Protein AF-A0A930RG38-F1 (afdb_monomer_lite)

Sequence (345 aa):
MNADNFAFNDTGMYDVSGAGQITKRKLIADPSNYLTKEYDGTPDIIGKARNAQGTLITAGGDKLVKFHHYGGTPTHPDDGEDTVFYKDAAAGTVSNNTTADYVDKNVEWQGGVWNQGRGVVGDKNVKYTVDLTGTDAANYEIVHANGTAVTATNPYVGKGKITPKEIVLKADPQERWINEGLPTSYTGTPMGKNLSHNEVPEIVPSDTPLPGTIDYRSPNARLRVGYYAVNGTYKAQGGTDGDTVSRNYRFVEDPANDTALYIGPYIPDYEYYKAMTQVSKMTPDEYAYENASLDRTNQYSRKPTAQVDPVPPAINVVKDGVDIRQNDINVLDDTVYTIVDEVFG

Radius of gyration: 41.47 Å; chains: 1; bounding box: 102×67×147 Å

Structure (mmCIF, N/CA/C/O backbone):
data_AF-A0A930RG38-F1
#
_entry.id   AF-A0A930RG38-F1
#
loop_
_atom_site.group_PDB
_atom_site.id
_atom_site.type_symbol
_atom_site.label_atom_id
_atom_site.label_alt_id
_atom_site.label_comp_id
_atom_site.label_asym_id
_atom_site.label_entity_id
_atom_site.label_seq_id
_atom_site.pdbx_PDB_ins_code
_atom_site.Cartn_x
_atom_site.Cartn_y
_atom_site.Cartn_z
_atom_site.occupancy
_atom_site.B_iso_or_equiv
_atom_site.auth_seq_id
_atom_site.auth_comp_id
_atom_site.auth_asym_id
_atom_site.auth_atom_id
_atom_site.pdbx_PDB_model_num
ATOM 1 N N . MET A 1 1 ? 23.169 -16.946 -48.711 1.00 39.12 1 MET A N 1
ATOM 2 C CA . MET A 1 1 ? 24.083 -16.674 -49.842 1.00 39.12 1 MET A CA 1
ATOM 3 C C . MET A 1 1 ? 24.221 -17.957 -50.634 1.00 39.12 1 MET A C 1
ATOM 5 O O . MET A 1 1 ? 24.396 -18.996 -50.014 1.00 39.12 1 MET A O 1
ATOM 9 N N . ASN A 1 2 ? 24.047 -17.892 -51.954 1.00 35.75 2 ASN A N 1
ATOM 10 C CA . ASN A 1 2 ? 24.148 -19.044 -52.850 1.00 35.75 2 ASN A CA 1
ATOM 11 C C . ASN A 1 2 ? 25.633 -19.259 -53.188 1.00 35.75 2 ASN A C 1
ATOM 13 O O . ASN A 1 2 ? 26.297 -18.299 -53.577 1.00 35.75 2 ASN A O 1
ATOM 17 N N . ALA A 1 3 ? 26.161 -20.463 -52.972 1.00 46.03 3 ALA A N 1
ATOM 18 C CA . ALA A 1 3 ? 27.602 -20.739 -52.972 1.00 46.03 3 ALA A CA 1
ATOM 19 C C . ALA A 1 3 ? 28.223 -20.945 -54.371 1.00 46.03 3 ALA A C 1
ATOM 21 O O . ALA A 1 3 ? 29.419 -21.195 -54.466 1.00 46.03 3 ALA A O 1
ATOM 22 N N . ASP A 1 4 ? 27.453 -20.780 -55.451 1.00 50.31 4 ASP A N 1
ATOM 23 C CA . ASP A 1 4 ? 27.864 -21.216 -56.796 1.00 50.31 4 ASP A CA 1
ATOM 24 C C . ASP A 1 4 ? 28.341 -20.091 -57.741 1.00 50.31 4 ASP A C 1
ATOM 26 O O . ASP A 1 4 ? 28.521 -20.327 -58.933 1.00 50.31 4 ASP A O 1
ATOM 30 N N . ASN A 1 5 ? 28.564 -18.861 -57.260 1.00 51.38 5 ASN A N 1
ATOM 31 C CA . ASN A 1 5 ? 28.822 -17.710 -58.148 1.00 51.38 5 ASN A CA 1
ATOM 32 C C . ASN A 1 5 ? 30.296 -17.309 -58.352 1.00 51.38 5 ASN A C 1
ATOM 34 O O . ASN A 1 5 ? 30.546 -16.384 -59.125 1.00 51.38 5 ASN A O 1
ATOM 38 N N . PHE A 1 6 ? 31.276 -17.963 -57.719 1.00 57.91 6 PHE A N 1
ATOM 39 C CA . PHE A 1 6 ? 32.687 -17.577 -57.871 1.00 57.91 6 PHE A CA 1
ATOM 40 C C . PHE A 1 6 ? 33.599 -18.787 -58.101 1.00 57.91 6 PHE A C 1
ATOM 42 O O . PHE A 1 6 ? 33.771 -19.622 -57.217 1.00 57.91 6 PHE A O 1
ATOM 49 N N . ALA A 1 7 ? 34.213 -18.853 -59.286 1.00 59.31 7 ALA A N 1
ATOM 50 C CA . ALA A 1 7 ? 35.307 -19.766 -59.607 1.00 59.31 7 ALA A CA 1
ATOM 51 C C . ALA A 1 7 ? 36.579 -18.945 -59.856 1.00 59.31 7 ALA A C 1
ATOM 53 O O . ALA A 1 7 ? 36.610 -18.116 -60.765 1.00 59.31 7 ALA A O 1
ATOM 54 N N . PHE A 1 8 ? 37.617 -19.175 -59.051 1.00 64.81 8 PHE A N 1
ATOM 55 C CA . PHE A 1 8 ? 38.927 -18.535 -59.197 1.00 64.81 8 PHE A CA 1
ATOM 56 C C . PHE A 1 8 ? 39.885 -19.532 -59.860 1.00 64.81 8 PHE A C 1
ATOM 58 O O . PHE A 1 8 ? 40.045 -20.650 -59.374 1.00 64.81 8 PHE A O 1
ATOM 65 N N . ASN A 1 9 ? 40.472 -19.162 -60.999 1.00 67.12 9 ASN A N 1
ATOM 66 C CA . ASN A 1 9 ? 41.285 -20.042 -61.849 1.00 67.12 9 ASN A CA 1
ATOM 67 C C . ASN A 1 9 ? 42.776 -19.657 -61.892 1.00 67.12 9 ASN A C 1
ATOM 69 O O . ASN A 1 9 ? 43.498 -20.127 -62.772 1.00 67.12 9 ASN A O 1
ATOM 73 N N . ASP A 1 10 ? 43.247 -18.849 -60.941 1.00 72.88 10 ASP A N 1
ATOM 74 C CA . ASP A 1 10 ? 44.670 -18.561 -60.747 1.00 72.88 10 ASP A CA 1
ATOM 75 C C . ASP A 1 10 ? 45.054 -18.482 -59.251 1.00 72.88 10 ASP A C 1
ATOM 77 O O . ASP A 1 10 ? 44.209 -18.624 -58.366 1.00 72.88 10 ASP A O 1
ATOM 81 N N . THR A 1 11 ? 46.348 -18.288 -58.976 1.00 69.81 11 THR A N 1
ATOM 82 C CA . THR A 1 11 ? 46.937 -18.178 -57.626 1.00 69.81 11 THR A CA 1
ATOM 83 C C . THR A 1 11 ? 47.170 -16.729 -57.162 1.00 69.81 11 THR A C 1
ATOM 85 O O . THR A 1 11 ? 47.998 -16.492 -56.282 1.00 69.81 11 THR A O 1
ATOM 88 N N . GLY A 1 12 ? 46.512 -15.746 -57.778 1.00 70.50 12 GLY A N 1
ATOM 89 C CA . GLY A 1 12 ? 46.619 -14.327 -57.445 1.00 70.50 12 GLY A CA 1
ATOM 90 C C . GLY A 1 12 ? 45.881 -13.944 -56.157 1.00 70.50 12 GLY A C 1
ATOM 91 O O . GLY A 1 12 ? 45.018 -14.669 -55.662 1.00 70.50 12 GLY A O 1
ATOM 92 N N . MET A 1 13 ? 46.225 -12.782 -55.594 1.00 69.94 13 MET A N 1
ATOM 93 C CA . MET A 1 13 ? 45.494 -12.188 -54.470 1.00 69.94 13 MET A CA 1
ATOM 94 C C . MET A 1 13 ? 44.301 -11.389 -55.011 1.00 69.94 13 MET A C 1
ATOM 96 O O . MET A 1 13 ? 44.484 -10.485 -55.825 1.00 69.94 13 MET A O 1
ATOM 100 N N . TYR A 1 14 ? 43.092 -11.721 -54.555 1.00 67.12 14 TYR A N 1
ATOM 101 C CA . TYR A 1 14 ? 41.852 -11.059 -54.958 1.00 67.12 14 TYR A CA 1
ATOM 102 C C . TYR A 1 14 ? 41.319 -10.188 -53.815 1.00 67.12 14 TYR A C 1
ATOM 104 O O . TYR A 1 14 ? 40.924 -10.714 -52.774 1.00 67.12 14 TYR A O 1
ATOM 112 N N . ASP A 1 15 ? 41.242 -8.872 -54.028 1.00 66.75 15 ASP A N 1
ATOM 113 C CA . ASP A 1 15 ? 40.495 -7.967 -53.149 1.00 66.75 15 ASP A CA 1
ATOM 114 C C . ASP A 1 15 ? 39.009 -8.017 -53.519 1.00 66.75 15 ASP A C 1
ATOM 116 O O . ASP A 1 15 ? 38.520 -7.307 -54.402 1.00 66.75 15 ASP A O 1
ATOM 120 N N . VAL A 1 16 ? 38.271 -8.900 -52.849 1.00 64.25 16 VAL A N 1
ATOM 121 C CA . VAL A 1 16 ? 36.816 -8.984 -52.987 1.00 64.25 16 VAL A CA 1
ATOM 122 C C . VAL A 1 16 ? 36.187 -7.995 -52.011 1.00 64.25 16 VAL A C 1
ATOM 124 O O . VAL A 1 16 ? 36.180 -8.215 -50.802 1.00 64.25 16 VAL A O 1
ATOM 127 N N . SER A 1 17 ? 35.641 -6.898 -52.533 1.00 66.88 17 SER A N 1
ATOM 128 C CA . SER A 1 17 ? 34.814 -5.984 -51.741 1.00 66.88 17 SER A CA 1
ATOM 129 C C . SER A 1 17 ? 33.342 -6.384 -51.851 1.00 66.88 17 SER A C 1
ATOM 131 O O . SER A 1 17 ? 32.794 -6.542 -52.940 1.00 66.88 17 SER A O 1
ATOM 133 N N . GLY A 1 18 ? 32.697 -6.572 -50.703 1.00 70.69 18 GLY A N 1
ATOM 134 C CA . GLY A 1 18 ? 31.266 -6.832 -50.590 1.00 70.69 18 GLY A CA 1
ATOM 135 C C . GLY A 1 18 ? 30.679 -5.978 -49.474 1.00 70.69 18 GLY A C 1
ATOM 136 O O . GLY A 1 18 ? 31.317 -5.781 -48.440 1.00 70.69 18 GLY A O 1
ATOM 137 N N . ALA A 1 19 ? 29.473 -5.447 -49.676 1.00 75.56 19 ALA A N 1
ATOM 138 C CA . ALA A 1 19 ? 28.782 -4.702 -48.631 1.00 75.56 19 ALA A CA 1
ATOM 139 C C . ALA A 1 19 ? 28.379 -5.657 -47.491 1.00 75.56 19 ALA A C 1
ATOM 141 O O . ALA A 1 19 ? 27.592 -6.580 -47.699 1.00 75.56 19 ALA A O 1
ATOM 142 N N . GLY A 1 20 ? 28.920 -5.439 -46.292 1.00 72.88 20 GLY A N 1
ATOM 143 C CA . GLY A 1 20 ? 28.477 -6.104 -45.066 1.00 72.88 20 GLY A CA 1
ATOM 144 C C . GLY A 1 20 ? 27.317 -5.352 -44.408 1.00 72.88 20 GLY A C 1
ATOM 145 O O . GLY A 1 20 ? 27.194 -4.138 -44.555 1.00 72.88 20 GLY A O 1
ATOM 146 N N . GLN A 1 21 ? 26.474 -6.065 -43.661 1.00 77.81 21 GLN A N 1
ATOM 147 C CA . GLN A 1 21 ? 25.455 -5.467 -42.794 1.00 77.81 21 GLN A CA 1
ATOM 148 C C . GLN A 1 21 ? 25.829 -5.719 -41.333 1.00 77.81 21 GLN A C 1
ATOM 150 O O . GLN A 1 21 ? 26.042 -6.865 -40.942 1.00 77.81 21 GLN A O 1
ATOM 155 N N . ILE A 1 22 ? 25.891 -4.655 -40.531 1.00 76.62 22 ILE A N 1
ATOM 156 C CA . ILE A 1 22 ? 25.991 -4.744 -39.070 1.00 76.62 22 ILE A CA 1
ATOM 157 C C . ILE A 1 22 ? 24.593 -4.494 -38.517 1.00 76.62 22 ILE A C 1
ATOM 159 O O . ILE A 1 22 ? 24.025 -3.417 -38.701 1.00 76.62 22 ILE A O 1
ATOM 163 N N . THR A 1 23 ? 24.019 -5.506 -37.877 1.00 84.62 23 THR A N 1
ATOM 164 C CA . THR A 1 23 ? 22.720 -5.407 -37.208 1.00 84.62 23 THR A CA 1
ATOM 165 C C . THR A 1 23 ? 22.902 -5.073 -35.735 1.00 84.62 23 THR A C 1
ATOM 167 O O . THR A 1 23 ? 23.933 -5.397 -35.145 1.00 84.62 23 THR A O 1
ATOM 170 N N . LYS A 1 24 ? 21.876 -4.474 -35.123 1.00 89.12 24 LYS A N 1
ATOM 171 C CA . LYS A 1 24 ? 21.864 -4.229 -33.679 1.00 89.12 24 LYS A CA 1
ATOM 172 C C . LYS A 1 24 ? 22.013 -5.533 -32.897 1.00 89.12 24 LYS A C 1
ATOM 174 O O . LYS A 1 24 ? 21.471 -6.567 -33.298 1.00 89.12 24 LYS A O 1
ATOM 179 N N . ARG A 1 25 ? 22.713 -5.475 -31.765 1.00 87.62 25 ARG A N 1
ATOM 180 C CA . ARG A 1 25 ? 22.796 -6.588 -30.816 1.00 87.62 25 ARG A CA 1
ATOM 181 C C . ARG A 1 25 ? 21.525 -6.613 -29.972 1.00 87.62 25 ARG A C 1
ATOM 183 O O . ARG A 1 25 ? 21.155 -5.606 -29.375 1.00 87.62 25 ARG A O 1
ATOM 190 N N . LYS A 1 26 ? 20.844 -7.756 -29.949 1.00 89.94 26 LYS A N 1
ATOM 191 C CA . LYS A 1 26 ? 19.600 -7.929 -29.197 1.00 89.94 26 LYS A CA 1
ATOM 192 C C . LYS A 1 26 ? 19.883 -8.294 -27.748 1.00 89.94 26 LYS A C 1
ATOM 194 O O . LYS A 1 26 ? 20.752 -9.125 -27.490 1.00 89.94 26 LYS A O 1
ATOM 199 N N . LEU A 1 27 ? 19.127 -7.690 -26.841 1.00 90.06 27 LEU A N 1
ATOM 200 C CA . LEU A 1 27 ? 19.242 -7.857 -25.398 1.00 90.06 27 LEU A CA 1
ATOM 201 C C . LEU A 1 27 ? 17.888 -8.169 -24.788 1.00 90.06 27 LEU A C 1
ATOM 203 O O . LEU A 1 27 ? 16.873 -7.655 -25.251 1.00 90.06 27 LEU A O 1
ATOM 207 N N . ILE A 1 28 ? 17.896 -8.941 -23.712 1.00 90.12 28 ILE A N 1
ATOM 208 C CA . ILE A 1 28 ? 16.724 -9.202 -22.884 1.00 90.12 28 ILE A CA 1
ATOM 209 C C . ILE A 1 28 ? 16.929 -8.551 -21.516 1.00 90.12 28 ILE A C 1
ATOM 211 O O . ILE A 1 28 ? 18.024 -8.578 -20.959 1.00 90.12 28 ILE A O 1
ATOM 215 N N . ALA A 1 29 ? 15.884 -7.931 -20.984 1.00 88.38 29 ALA A N 1
ATOM 216 C CA . ALA A 1 29 ? 15.854 -7.444 -19.610 1.00 88.38 29 ALA A CA 1
ATOM 217 C C . ALA A 1 29 ? 15.354 -8.547 -18.667 1.00 88.38 29 ALA A C 1
ATOM 219 O O . ALA A 1 29 ? 14.401 -9.255 -19.006 1.00 88.38 29 ALA A O 1
ATOM 220 N N . ASP A 1 30 ? 15.950 -8.639 -17.477 1.00 80.12 30 ASP A N 1
ATOM 221 C CA . ASP A 1 30 ? 15.499 -9.513 -16.392 1.00 80.12 30 ASP A CA 1
ATOM 222 C C . ASP A 1 30 ? 14.848 -8.713 -15.239 1.00 80.12 30 ASP A C 1
ATOM 224 O O . ASP A 1 30 ? 15.543 -8.199 -14.354 1.00 80.12 30 ASP A O 1
ATOM 228 N N . PRO A 1 31 ? 13.506 -8.574 -15.217 1.00 76.81 31 PRO A N 1
ATOM 229 C CA . PRO A 1 31 ? 12.779 -7.931 -14.124 1.00 76.81 31 PRO A CA 1
ATOM 230 C C . PRO A 1 31 ? 12.458 -8.880 -12.952 1.00 76.81 31 PRO A C 1
ATOM 232 O O . PRO A 1 31 ? 11.496 -8.632 -12.226 1.00 76.81 31 PRO A O 1
ATOM 235 N N . SER A 1 32 ? 13.221 -9.959 -12.732 1.00 69.38 32 SER A N 1
ATOM 236 C CA . SER A 1 32 ? 12.915 -10.999 -11.726 1.00 69.38 32 SER A CA 1
ATOM 237 C C . SER A 1 32 ? 12.929 -10.549 -10.257 1.00 69.38 32 SER A C 1
ATOM 239 O O . SER A 1 32 ? 12.617 -11.337 -9.360 1.00 69.38 32 SER A O 1
ATOM 241 N N . ASN A 1 33 ? 13.260 -9.292 -9.964 1.00 82.31 33 ASN A N 1
ATOM 242 C CA . ASN A 1 33 ? 13.216 -8.777 -8.601 1.00 82.31 33 ASN A CA 1
ATOM 243 C C . ASN A 1 33 ? 11.767 -8.648 -8.115 1.00 82.31 33 ASN A C 1
ATOM 245 O O . ASN A 1 33 ? 11.042 -7.751 -8.536 1.00 82.31 33 ASN A O 1
ATOM 249 N N . TYR A 1 34 ? 11.365 -9.498 -7.168 1.00 92.69 34 TYR A N 1
ATOM 250 C CA . TYR A 1 34 ? 10.097 -9.325 -6.463 1.00 92.69 34 TYR A CA 1
ATOM 251 C C . TYR A 1 34 ? 10.206 -8.133 -5.504 1.00 92.69 34 TYR A C 1
ATOM 253 O O . TYR A 1 34 ? 10.925 -8.190 -4.501 1.00 92.69 34 TYR A O 1
ATOM 261 N N . LEU A 1 35 ? 9.535 -7.033 -5.843 1.00 95.56 35 LEU A N 1
ATOM 262 C CA . LEU A 1 35 ? 9.625 -5.769 -5.109 1.00 95.56 35 LEU A CA 1
ATOM 263 C C . LEU A 1 35 ? 8.508 -5.659 -4.078 1.00 95.56 35 LEU A C 1
ATOM 265 O O . LEU A 1 35 ? 7.370 -6.015 -4.353 1.00 95.56 35 LEU A O 1
ATOM 269 N N . THR A 1 36 ? 8.813 -5.157 -2.885 1.00 97.69 36 THR A N 1
ATOM 270 C CA . THR A 1 36 ? 7.842 -5.022 -1.794 1.00 97.69 36 THR A CA 1
ATOM 271 C C . THR A 1 36 ? 7.930 -3.654 -1.133 1.00 97.69 36 THR A C 1
ATOM 273 O O . THR A 1 36 ? 9.025 -3.145 -0.909 1.00 97.69 36 THR A O 1
ATOM 276 N N . LYS A 1 37 ? 6.794 -3.032 -0.820 1.00 97.88 37 LYS A N 1
ATOM 277 C CA . LYS A 1 37 ? 6.733 -1.812 0.003 1.00 97.88 37 LYS A CA 1
ATOM 278 C C . LYS A 1 37 ? 5.487 -1.823 0.877 1.00 97.88 37 LYS A C 1
ATOM 280 O O . LYS A 1 37 ? 4.519 -2.504 0.554 1.00 97.88 37 LYS A O 1
ATOM 285 N N . GLU A 1 38 ? 5.506 -1.040 1.945 1.00 98.00 38 GLU A N 1
ATOM 286 C CA . GLU A 1 38 ? 4.274 -0.640 2.620 1.00 98.00 38 GLU A CA 1
ATOM 287 C C . GLU A 1 38 ? 3.611 0.499 1.841 1.00 98.00 38 GLU A C 1
ATOM 289 O O . GLU A 1 38 ? 4.284 1.288 1.168 1.00 98.00 38 GLU A O 1
ATOM 294 N N . TYR A 1 39 ? 2.287 0.555 1.905 1.00 98.31 39 TYR A N 1
ATOM 295 C CA . TYR A 1 39 ? 1.499 1.621 1.321 1.00 98.31 39 TYR A CA 1
ATOM 296 C C . TYR A 1 39 ? 1.916 2.996 1.863 1.00 98.31 39 TYR A C 1
ATOM 298 O O . TYR A 1 39 ? 1.866 3.265 3.062 1.00 98.31 39 TYR A O 1
ATOM 306 N N . ASP A 1 40 ? 2.287 3.889 0.950 1.00 97.06 40 ASP A N 1
ATOM 307 C CA . ASP A 1 40 ? 2.729 5.257 1.237 1.00 97.06 40 ASP A CA 1
ATOM 308 C C . ASP A 1 40 ? 2.060 6.295 0.319 1.00 97.06 40 ASP A C 1
ATOM 310 O O . ASP A 1 40 ? 2.508 7.439 0.235 1.00 97.06 40 ASP A O 1
ATOM 314 N N . GLY A 1 41 ? 1.002 5.887 -0.387 1.00 96.69 41 GLY A N 1
ATOM 315 C CA . GLY A 1 41 ? 0.238 6.731 -1.300 1.00 96.69 41 GLY A CA 1
ATOM 316 C C . GLY A 1 41 ? 0.876 6.977 -2.666 1.00 96.69 41 GLY A C 1
ATOM 317 O O . GLY A 1 41 ? 0.310 7.764 -3.428 1.00 96.69 41 GLY A O 1
ATOM 318 N N . THR A 1 42 ? 1.991 6.321 -3.015 1.00 97.12 42 THR A N 1
ATOM 319 C CA . THR A 1 42 ? 2.605 6.449 -4.349 1.00 97.12 42 THR A CA 1
ATOM 320 C C . THR A 1 42 ? 2.905 5.091 -4.999 1.00 97.12 42 THR A C 1
ATOM 322 O O . THR A 1 42 ? 3.194 4.110 -4.302 1.00 97.12 42 THR A O 1
ATOM 325 N N . PRO A 1 43 ? 2.854 5.001 -6.344 1.00 97.62 43 PRO A N 1
ATOM 326 C CA . PRO A 1 43 ? 3.281 3.804 -7.069 1.00 97.62 43 PRO A CA 1
ATOM 327 C C . PRO A 1 43 ? 4.812 3.664 -7.137 1.00 97.62 43 PRO A C 1
ATOM 329 O O . PRO A 1 43 ? 5.310 2.660 -7.645 1.00 97.62 43 PRO A O 1
ATOM 332 N N . ASP A 1 44 ? 5.554 4.646 -6.625 1.00 97.50 44 ASP A N 1
ATOM 333 C CA . ASP A 1 44 ? 6.994 4.753 -6.822 1.00 97.50 44 ASP A CA 1
ATOM 334 C C . ASP A 1 44 ? 7.764 3.626 -6.127 1.00 97.50 44 ASP A C 1
ATOM 336 O O . ASP A 1 44 ? 7.423 3.166 -5.025 1.00 97.50 44 ASP A O 1
ATOM 340 N N . ILE A 1 45 ? 8.869 3.239 -6.758 1.00 96.88 45 ILE A N 1
ATOM 341 C CA . ILE A 1 45 ? 9.759 2.169 -6.294 1.00 96.88 45 ILE A CA 1
ATOM 342 C C . ILE A 1 45 ? 11.032 2.729 -5.662 1.00 96.88 45 ILE A C 1
ATOM 344 O O . ILE A 1 45 ? 11.478 2.239 -4.621 1.00 96.88 45 ILE A O 1
ATOM 348 N N . ILE A 1 46 ? 11.618 3.758 -6.272 1.00 96.19 46 ILE A N 1
ATOM 349 C CA . ILE A 1 46 ? 12.927 4.283 -5.881 1.00 96.19 46 ILE A CA 1
ATOM 350 C C . ILE A 1 46 ? 12.862 4.934 -4.499 1.00 96.19 46 ILE A C 1
ATOM 352 O O . ILE A 1 46 ? 12.057 5.822 -4.241 1.00 96.19 46 ILE A O 1
ATOM 356 N N . GLY A 1 47 ? 13.724 4.476 -3.595 1.00 96.56 47 GLY A N 1
ATOM 357 C CA . GLY A 1 47 ? 13.771 4.897 -2.198 1.00 96.56 47 GLY A CA 1
ATOM 358 C C . GLY A 1 47 ? 12.626 4.352 -1.341 1.00 96.56 47 GLY A C 1
ATOM 359 O O . GLY A 1 47 ? 12.543 4.711 -0.168 1.00 96.56 47 GLY A O 1
ATOM 360 N N . LYS A 1 48 ? 11.757 3.494 -1.894 1.00 96.75 48 LYS A N 1
ATOM 361 C CA . LYS A 1 48 ? 10.532 3.015 -1.236 1.00 96.75 48 LYS A CA 1
ATOM 362 C C . LYS A 1 48 ? 10.466 1.496 -1.134 1.00 96.75 48 LYS A C 1
ATOM 364 O O . LYS A 1 48 ? 10.228 0.964 -0.052 1.00 96.75 48 LYS A O 1
ATOM 369 N N . ALA A 1 49 ? 10.663 0.799 -2.250 1.00 97.31 49 ALA A N 1
ATOM 370 C CA . ALA A 1 49 ? 10.509 -0.646 -2.314 1.00 97.31 49 ALA A CA 1
ATOM 371 C C . ALA A 1 49 ? 11.811 -1.390 -2.011 1.00 97.31 49 ALA A C 1
ATOM 373 O O . ALA A 1 49 ? 12.916 -0.907 -2.258 1.00 97.31 49 ALA A O 1
ATOM 374 N N . ARG A 1 50 ? 11.665 -2.605 -1.491 1.00 96.00 50 ARG A N 1
ATOM 375 C CA . ARG A 1 50 ? 12.737 -3.542 -1.173 1.00 96.00 50 ARG A CA 1
ATOM 376 C C . ARG A 1 50 ? 12.638 -4.773 -2.061 1.00 96.00 50 ARG A C 1
ATOM 378 O O . ARG A 1 50 ? 11.535 -5.236 -2.335 1.00 96.00 50 ARG A O 1
ATOM 385 N N . ASN A 1 51 ? 13.774 -5.314 -2.482 1.00 92.38 51 ASN A N 1
ATOM 386 C CA . ASN A 1 51 ? 13.817 -6.596 -3.188 1.00 92.38 51 ASN A CA 1
ATOM 387 C C . ASN A 1 51 ? 13.532 -7.781 -2.244 1.00 92.38 51 ASN A C 1
ATOM 389 O O . ASN A 1 51 ? 13.361 -7.609 -1.035 1.00 92.38 51 ASN A O 1
ATOM 393 N N . ALA A 1 52 ? 13.534 -8.999 -2.790 1.00 88.50 52 ALA A N 1
ATOM 394 C CA . ALA A 1 52 ? 13.297 -10.231 -2.036 1.00 88.50 52 ALA A CA 1
ATOM 395 C C . ALA A 1 52 ? 14.289 -10.455 -0.873 1.00 88.50 52 ALA A C 1
ATOM 397 O O . ALA A 1 52 ? 13.951 -11.117 0.104 1.00 88.50 52 ALA A O 1
ATOM 398 N N . GLN A 1 53 ? 15.494 -9.881 -0.943 1.00 90.00 53 GLN A N 1
ATOM 399 C CA . GLN A 1 53 ? 16.503 -9.930 0.122 1.00 90.00 53 GLN A CA 1
ATOM 400 C C . GLN A 1 53 ? 16.329 -8.811 1.169 1.00 90.00 53 GLN A C 1
ATOM 402 O O . GLN A 1 53 ? 17.160 -8.669 2.063 1.00 90.00 53 GLN A O 1
ATOM 407 N N . GLY A 1 54 ? 15.289 -7.979 1.059 1.00 92.06 54 GLY A N 1
ATOM 408 C CA . GLY A 1 54 ? 15.019 -6.860 1.967 1.00 92.06 54 GLY A CA 1
ATOM 409 C C . GLY A 1 54 ? 15.865 -5.605 1.708 1.00 92.06 54 GLY A C 1
ATOM 410 O O . GLY A 1 54 ? 15.770 -4.628 2.459 1.00 92.06 54 GLY A O 1
ATOM 411 N N . THR A 1 55 ? 16.669 -5.589 0.643 1.00 93.81 55 THR A N 1
ATOM 412 C CA . THR A 1 55 ? 17.508 -4.441 0.273 1.00 93.81 55 THR A CA 1
ATOM 413 C C . THR A 1 55 ? 16.660 -3.364 -0.392 1.00 93.81 55 THR A C 1
ATOM 415 O O . THR A 1 55 ? 15.918 -3.651 -1.328 1.00 93.81 55 THR A O 1
ATOM 418 N N . LEU A 1 56 ? 16.777 -2.121 0.083 1.00 95.69 56 LEU A N 1
ATOM 419 C CA . LEU A 1 56 ? 16.081 -0.967 -0.487 1.00 95.69 56 LEU A CA 1
ATOM 420 C C . LEU A 1 56 ? 16.604 -0.666 -1.897 1.00 95.69 56 LEU A C 1
ATOM 422 O O . LEU A 1 56 ? 17.813 -0.558 -2.103 1.00 95.69 56 LEU A O 1
ATOM 426 N N . ILE A 1 57 ? 15.695 -0.473 -2.848 1.00 94.94 57 ILE A N 1
ATOM 427 C CA . ILE A 1 57 ? 16.033 0.011 -4.184 1.00 94.94 57 ILE A CA 1
ATOM 428 C C . ILE A 1 57 ? 16.263 1.517 -4.103 1.00 94.94 57 ILE A C 1
ATOM 430 O O . ILE A 1 57 ? 15.335 2.270 -3.834 1.00 94.94 57 ILE A O 1
ATOM 434 N N . THR A 1 58 ? 17.496 1.973 -4.313 1.00 94.75 58 THR A N 1
ATOM 435 C CA . THR A 1 58 ? 17.873 3.388 -4.132 1.00 94.75 58 THR A CA 1
ATOM 436 C C . THR A 1 58 ? 18.009 4.176 -5.432 1.00 94.75 58 THR A C 1
ATOM 438 O O . THR A 1 58 ? 18.076 5.400 -5.386 1.00 94.75 58 THR A O 1
ATOM 441 N N . ALA A 1 59 ? 18.041 3.501 -6.581 1.00 92.75 59 ALA A N 1
ATOM 442 C CA . ALA A 1 59 ? 18.177 4.115 -7.898 1.00 92.75 59 ALA A CA 1
ATOM 443 C C . ALA A 1 59 ? 17.548 3.226 -8.981 1.00 92.75 59 ALA A C 1
ATOM 445 O O . ALA A 1 59 ? 17.238 2.061 -8.724 1.00 92.75 59 ALA A O 1
ATOM 446 N N . GLY A 1 60 ? 17.360 3.787 -10.177 1.00 91.81 60 GLY A N 1
ATOM 447 C CA . GLY A 1 60 ? 16.970 3.035 -11.369 1.00 91.81 60 GLY A CA 1
ATOM 448 C C . GLY A 1 60 ? 18.125 2.224 -11.971 1.00 91.81 60 GLY A C 1
ATOM 449 O O . GLY A 1 60 ? 19.126 1.936 -11.310 1.00 91.81 60 GLY A O 1
ATOM 450 N N . GLY A 1 61 ? 17.983 1.865 -13.244 1.00 90.88 61 GLY A N 1
ATOM 451 C CA . GLY A 1 61 ? 19.008 1.175 -14.020 1.00 90.88 61 GLY A CA 1
ATOM 452 C C . GLY A 1 61 ? 19.330 -0.217 -13.475 1.00 90.88 61 GLY A C 1
ATOM 453 O O . GLY A 1 61 ? 18.427 -1.008 -13.194 1.00 90.88 61 GLY A O 1
ATOM 454 N N . ASP A 1 62 ? 20.619 -0.494 -13.268 1.00 86.50 62 ASP A N 1
ATOM 455 C CA . ASP A 1 62 ? 21.129 -1.815 -12.857 1.00 86.50 62 ASP A CA 1
ATOM 456 C C . ASP A 1 62 ? 20.646 -2.267 -11.472 1.00 86.50 62 ASP A C 1
ATOM 458 O O . ASP A 1 62 ? 20.768 -3.437 -11.105 1.00 86.50 62 ASP A O 1
ATOM 462 N N . LYS A 1 63 ? 20.104 -1.346 -10.667 1.00 87.56 63 LYS A N 1
ATOM 463 C CA . LYS A 1 63 ? 19.478 -1.675 -9.379 1.00 87.56 63 LYS A CA 1
ATOM 464 C C . LYS A 1 63 ? 18.064 -2.237 -9.534 1.00 87.56 63 LYS A C 1
ATOM 466 O O . LYS A 1 63 ? 17.560 -2.832 -8.586 1.00 87.56 63 LYS A O 1
ATOM 471 N N . LEU A 1 64 ? 17.435 -2.051 -10.694 1.00 89.69 64 LEU A N 1
ATOM 472 C CA . LEU A 1 64 ? 16.105 -2.567 -11.008 1.00 89.69 64 LEU A CA 1
ATOM 473 C C . LEU A 1 64 ? 16.178 -3.832 -11.855 1.00 89.69 64 LEU A C 1
ATOM 475 O O . LEU A 1 64 ? 15.575 -4.844 -11.499 1.00 89.69 64 LEU A O 1
ATOM 479 N N . VAL A 1 65 ? 16.893 -3.739 -12.974 1.00 88.62 65 VAL A N 1
ATOM 480 C CA . VAL A 1 65 ? 16.908 -4.737 -14.043 1.00 88.62 65 VAL A CA 1
ATOM 481 C C . VAL A 1 65 ? 18.324 -4.873 -14.558 1.00 88.62 65 VAL A C 1
ATOM 483 O O . VAL A 1 65 ? 19.001 -3.869 -14.781 1.00 88.62 65 VAL A O 1
ATOM 486 N N . LYS A 1 66 ? 18.739 -6.112 -14.794 1.00 86.38 66 LYS A N 1
ATOM 487 C CA . LYS A 1 66 ? 19.960 -6.425 -15.528 1.00 86.38 66 LYS A CA 1
ATOM 488 C C . LYS A 1 66 ? 19.619 -6.837 -16.954 1.00 86.38 66 LYS A C 1
ATOM 490 O O . LYS A 1 66 ? 18.509 -7.293 -17.230 1.00 86.38 66 LYS A O 1
ATOM 495 N N . PHE A 1 67 ? 20.570 -6.632 -17.857 1.00 87.19 67 PHE A N 1
ATOM 496 C CA . PHE A 1 67 ? 20.434 -7.020 -19.253 1.00 87.19 67 PHE A CA 1
ATOM 497 C C . PHE A 1 67 ? 21.329 -8.205 -19.564 1.00 87.19 67 PHE A C 1
ATOM 499 O O . PHE A 1 67 ? 22.499 -8.212 -19.179 1.00 87.19 67 PHE A O 1
ATOM 506 N N . HIS A 1 68 ? 20.770 -9.123 -20.339 1.00 85.75 68 HIS A N 1
ATOM 507 C CA . HIS A 1 68 ? 21.428 -10.308 -20.858 1.00 85.75 68 HIS A CA 1
ATOM 508 C C . HIS A 1 68 ? 21.403 -10.279 -22.378 1.00 85.75 68 HIS A C 1
ATOM 510 O O . HIS A 1 68 ? 20.615 -9.559 -23.005 1.00 85.75 68 HIS A O 1
ATOM 516 N N . HIS A 1 69 ? 22.271 -11.073 -22.981 1.00 86.31 69 HIS A N 1
ATOM 517 C CA . HIS A 1 69 ? 22.292 -11.227 -24.419 1.00 86.31 69 HIS A CA 1
ATOM 518 C C . HIS A 1 69 ? 21.134 -12.097 -24.906 1.00 86.31 69 HIS A C 1
ATOM 520 O O . HIS A 1 69 ? 20.682 -12.999 -24.211 1.00 86.31 69 HIS A O 1
ATOM 526 N N . TYR A 1 70 ? 20.619 -11.793 -26.099 1.00 87.06 70 TYR A N 1
ATOM 527 C CA . TYR A 1 70 ? 19.610 -12.631 -26.730 1.00 87.06 70 TYR A CA 1
ATOM 528 C C . TYR A 1 70 ? 20.259 -13.804 -27.476 1.00 87.06 70 TYR A C 1
ATOM 530 O O . TYR A 1 70 ? 20.826 -13.612 -28.555 1.00 87.06 70 TYR A O 1
ATOM 538 N N . GLY A 1 71 ? 20.057 -15.029 -26.988 1.00 81.38 71 GLY A N 1
ATOM 539 C CA . GLY A 1 71 ? 20.628 -16.262 -27.552 1.00 81.38 71 GLY A CA 1
ATOM 540 C C . GLY A 1 71 ? 20.013 -16.742 -28.881 1.00 81.38 71 GLY A C 1
ATOM 541 O O . GLY A 1 71 ? 20.189 -17.889 -29.291 1.00 81.38 71 GLY A O 1
ATOM 542 N N . GLY A 1 72 ? 19.280 -15.879 -29.591 1.00 76.88 72 GLY A N 1
ATOM 543 C CA . GLY A 1 72 ? 18.869 -16.097 -30.983 1.00 76.88 72 GLY A CA 1
ATOM 544 C C . GLY A 1 72 ? 17.589 -16.914 -31.190 1.00 76.88 72 GLY A C 1
ATOM 545 O O . GLY A 1 72 ? 17.025 -16.862 -32.283 1.00 76.88 72 GLY A O 1
ATOM 546 N N . THR A 1 73 ? 17.095 -17.633 -30.173 1.00 73.50 73 THR A N 1
ATOM 547 C CA . THR A 1 73 ? 15.816 -18.366 -30.240 1.00 73.50 73 THR A CA 1
ATOM 548 C C . THR A 1 73 ? 15.027 -18.280 -28.928 1.00 73.50 73 THR A C 1
ATOM 550 O O . THR A 1 73 ? 15.634 -18.182 -27.864 1.00 73.50 73 THR A O 1
ATOM 553 N N . PRO A 1 74 ? 13.682 -18.391 -28.957 1.00 67.50 74 PRO A N 1
ATOM 554 C CA . PRO A 1 74 ? 12.863 -18.368 -27.738 1.00 67.50 74 PRO A CA 1
ATOM 555 C C . PRO A 1 74 ? 13.185 -19.472 -26.719 1.00 67.50 74 PRO A C 1
ATOM 557 O O . PRO A 1 74 ? 12.902 -19.315 -25.538 1.00 67.50 74 PRO A O 1
ATOM 560 N N . THR A 1 75 ? 13.740 -20.602 -27.169 1.00 66.00 75 THR A N 1
ATOM 561 C CA . THR A 1 75 ? 14.087 -21.759 -26.324 1.00 66.00 75 THR A CA 1
ATOM 562 C C . THR A 1 75 ? 15.475 -21.664 -25.697 1.00 66.00 75 THR A C 1
ATOM 564 O O . THR A 1 75 ? 15.780 -22.431 -24.790 1.00 66.00 75 THR A O 1
ATOM 567 N N . HIS A 1 76 ? 16.310 -20.743 -26.176 1.00 65.69 76 HIS A N 1
ATOM 568 C CA . HIS A 1 76 ? 17.619 -20.434 -25.609 1.00 65.69 76 HIS A CA 1
ATOM 569 C C . HIS A 1 76 ? 17.807 -18.909 -25.626 1.00 65.69 76 HIS A C 1
ATOM 571 O O . HIS A 1 76 ? 18.615 -18.393 -26.399 1.00 65.69 76 HIS A O 1
ATOM 577 N N . PRO A 1 77 ? 16.988 -18.166 -24.862 1.00 65.75 77 PRO A N 1
ATOM 578 C CA . PRO A 1 77 ? 16.898 -16.721 -25.007 1.00 65.75 77 PRO A CA 1
ATOM 579 C C . PRO A 1 77 ? 18.078 -15.974 -24.387 1.00 65.75 77 PRO A C 1
ATOM 581 O O . PRO A 1 77 ? 18.245 -14.815 -24.732 1.00 65.75 77 PRO A O 1
ATOM 584 N N . ASP A 1 78 ? 18.886 -16.616 -23.539 1.00 73.81 78 ASP A N 1
ATOM 585 C CA . ASP A 1 78 ? 20.074 -16.043 -22.893 1.00 73.81 78 ASP A CA 1
ATOM 586 C C . ASP A 1 78 ? 21.336 -16.820 -23.313 1.00 73.81 78 ASP A C 1
ATOM 588 O O . ASP A 1 78 ? 21.389 -18.039 -23.145 1.00 73.81 78 ASP A O 1
ATOM 592 N N . ASP A 1 79 ? 22.331 -16.149 -23.897 1.00 69.25 79 ASP A N 1
ATOM 593 C CA . ASP A 1 79 ? 23.673 -16.689 -24.192 1.00 69.25 79 ASP A CA 1
ATOM 594 C C . ASP A 1 79 ? 24.727 -16.355 -23.116 1.00 69.25 79 ASP A C 1
ATOM 596 O O . ASP A 1 79 ? 25.892 -16.731 -23.258 1.00 69.25 79 ASP A O 1
ATOM 600 N N . GLY A 1 80 ? 24.314 -15.739 -22.006 1.00 65.50 80 GLY A N 1
ATOM 601 C CA . GLY A 1 80 ? 25.106 -15.505 -20.803 1.00 65.50 80 GLY A CA 1
ATOM 602 C C . GLY A 1 80 ? 25.648 -14.077 -20.632 1.00 65.50 80 GLY A C 1
ATOM 603 O O . GLY A 1 80 ? 25.678 -13.260 -21.559 1.00 65.50 80 GLY A O 1
ATOM 604 N N . GLU A 1 81 ? 26.140 -13.848 -19.406 1.00 61.06 81 GLU A N 1
ATOM 605 C CA . GLU A 1 81 ? 26.610 -12.604 -18.762 1.00 61.06 81 GLU A CA 1
ATOM 606 C C . GLU A 1 81 ? 25.512 -11.626 -18.299 1.00 61.06 81 GLU A C 1
ATOM 608 O O . GLU A 1 81 ? 24.777 -11.035 -19.084 1.00 61.06 81 GLU A O 1
ATOM 613 N N . ASP A 1 82 ? 25.489 -11.405 -16.981 1.00 66.19 82 ASP A N 1
ATOM 614 C CA . ASP A 1 82 ? 24.487 -10.659 -16.199 1.00 66.19 82 ASP A CA 1
ATOM 615 C C . ASP A 1 82 ? 24.618 -9.126 -16.362 1.00 66.19 82 ASP A C 1
ATOM 617 O O . ASP A 1 82 ? 23.959 -8.337 -15.687 1.00 66.19 82 ASP A O 1
ATOM 621 N N . THR A 1 83 ? 25.567 -8.647 -17.173 1.00 61.72 83 THR A N 1
ATOM 622 C CA . THR A 1 83 ? 25.762 -7.213 -17.445 1.00 61.72 83 THR A CA 1
ATOM 623 C C . THR A 1 83 ? 26.540 -7.040 -18.744 1.00 61.72 83 THR A C 1
ATOM 625 O O . THR A 1 83 ? 27.767 -6.958 -18.788 1.00 61.72 83 THR A O 1
ATOM 628 N N . VAL A 1 84 ? 25.784 -6.984 -19.835 1.00 65.25 84 VAL A N 1
ATOM 629 C CA . VAL A 1 84 ? 26.278 -6.974 -21.221 1.00 65.25 84 VAL A CA 1
ATOM 630 C C . VAL A 1 84 ? 27.307 -5.866 -21.511 1.00 65.25 84 VAL A C 1
ATOM 632 O O . VAL A 1 84 ? 28.166 -6.023 -22.377 1.00 65.25 84 VAL A O 1
ATOM 635 N N . PHE A 1 85 ? 27.276 -4.762 -20.763 1.00 71.19 85 PHE A N 1
ATOM 636 C CA . PHE A 1 85 ? 28.027 -3.551 -21.089 1.00 71.19 85 PHE A CA 1
ATOM 637 C C . PHE A 1 85 ? 29.215 -3.255 -20.180 1.00 71.19 85 PHE A C 1
ATOM 639 O O . PHE A 1 85 ? 29.673 -2.128 -20.208 1.00 71.19 85 PHE A O 1
ATOM 646 N N . TYR A 1 86 ? 29.744 -4.167 -19.357 1.00 66.50 86 TYR A N 1
ATOM 647 C CA . TYR A 1 86 ? 30.765 -3.793 -18.352 1.00 66.50 86 TYR A CA 1
ATOM 648 C C . TYR A 1 86 ? 31.920 -2.909 -18.874 1.00 66.50 86 TYR A C 1
ATOM 650 O O . TYR A 1 86 ? 32.339 -1.979 -18.185 1.00 66.50 86 TYR A O 1
ATOM 658 N N . LYS A 1 87 ? 32.418 -3.165 -20.092 1.00 68.44 87 LYS A N 1
ATOM 659 C CA . LYS A 1 87 ? 33.465 -2.342 -20.725 1.00 68.44 87 LYS A CA 1
ATOM 660 C C . LYS A 1 87 ? 32.935 -0.991 -21.215 1.00 68.44 87 LYS A C 1
ATOM 662 O O . LYS A 1 87 ? 33.553 0.031 -20.934 1.00 68.44 87 LYS A O 1
ATOM 667 N N . ASP A 1 88 ? 31.791 -0.992 -21.889 1.00 68.94 88 ASP A N 1
ATOM 668 C CA . ASP A 1 88 ? 31.133 0.207 -22.421 1.00 68.94 88 ASP A CA 1
ATOM 669 C C . ASP A 1 88 ? 30.635 1.120 -21.286 1.00 68.94 88 ASP A C 1
ATOM 671 O O . ASP A 1 88 ? 30.779 2.334 -21.342 1.00 68.94 88 ASP A O 1
ATOM 675 N N . ALA A 1 89 ? 30.129 0.537 -20.200 1.00 68.00 89 ALA A N 1
ATOM 676 C CA . ALA A 1 89 ? 29.710 1.211 -18.979 1.00 68.00 89 ALA A CA 1
ATOM 677 C C . ALA A 1 89 ? 30.904 1.821 -18.234 1.00 68.00 89 ALA A C 1
ATOM 679 O O . ALA A 1 89 ? 30.824 2.962 -17.787 1.00 68.00 89 ALA A O 1
ATOM 680 N N . ALA A 1 90 ? 32.039 1.113 -18.154 1.00 70.69 90 ALA A N 1
ATOM 681 C CA . ALA A 1 90 ? 33.278 1.677 -17.612 1.00 70.69 90 ALA A CA 1
ATOM 682 C C . ALA A 1 90 ? 33.818 2.835 -18.472 1.00 70.69 90 ALA A C 1
ATOM 684 O O . ALA A 1 90 ? 34.409 3.773 -17.939 1.00 70.69 90 ALA A O 1
ATOM 685 N N . ALA A 1 91 ? 33.593 2.785 -19.788 1.00 77.50 91 ALA A N 1
ATOM 686 C CA . ALA A 1 91 ? 33.912 3.862 -20.723 1.00 77.50 91 ALA A CA 1
ATOM 687 C C . ALA A 1 91 ? 32.833 4.965 -20.790 1.00 77.50 91 ALA A C 1
ATOM 689 O O . ALA A 1 91 ? 33.072 6.011 -21.391 1.00 77.50 91 ALA A O 1
ATOM 690 N N . GLY A 1 92 ? 31.660 4.752 -20.183 1.00 76.62 92 GLY A N 1
ATOM 691 C CA . GLY A 1 92 ? 30.514 5.664 -20.225 1.00 76.62 92 GLY A CA 1
ATOM 692 C C . GLY A 1 92 ? 29.801 5.752 -21.581 1.00 76.62 92 GLY A C 1
ATOM 693 O O . GLY A 1 92 ? 29.063 6.709 -21.811 1.00 76.62 92 GLY A O 1
ATOM 694 N N . THR A 1 93 ? 30.009 4.799 -22.493 1.00 86.62 93 THR A N 1
ATOM 695 C CA . THR A 1 93 ? 29.418 4.824 -23.842 1.00 86.62 93 THR A CA 1
ATOM 696 C C . THR A 1 93 ? 28.038 4.171 -23.912 1.00 86.62 93 THR A C 1
ATOM 698 O O . THR A 1 93 ? 27.262 4.496 -24.815 1.00 86.62 93 THR A O 1
ATOM 701 N N . VAL A 1 94 ? 27.687 3.326 -22.935 1.00 89.12 94 VAL A N 1
ATOM 702 C CA . VAL A 1 94 ? 26.334 2.778 -22.734 1.00 89.12 94 VAL A CA 1
ATOM 703 C C . VAL A 1 94 ? 25.989 2.766 -21.247 1.00 89.12 94 VAL A C 1
ATOM 705 O O . VAL A 1 94 ? 26.828 2.459 -20.403 1.00 89.12 94 VAL A O 1
ATOM 708 N N . SER A 1 95 ? 24.750 3.100 -20.898 1.00 88.88 95 SER A N 1
ATOM 709 C CA . SER A 1 95 ? 24.246 3.089 -19.524 1.00 88.88 95 SER A CA 1
ATOM 710 C C . SER A 1 95 ? 22.798 2.619 -19.464 1.00 88.88 95 SER A C 1
ATOM 712 O O . SER A 1 95 ? 21.977 2.963 -20.312 1.00 88.88 95 SER A O 1
ATOM 714 N N . ASN A 1 96 ? 22.484 1.841 -18.431 1.00 90.12 96 ASN A N 1
ATOM 715 C CA . ASN A 1 96 ? 21.130 1.395 -18.137 1.00 90.12 96 ASN A CA 1
ATOM 716 C C . ASN A 1 96 ? 20.349 2.511 -17.435 1.00 90.12 96 ASN A C 1
ATOM 718 O O . ASN A 1 96 ? 20.679 2.898 -16.314 1.00 90.12 96 ASN A O 1
ATOM 722 N N . ASN A 1 97 ? 19.296 2.998 -18.086 1.00 91.69 97 ASN A N 1
ATOM 723 C CA . ASN A 1 97 ? 18.445 4.079 -17.594 1.00 91.69 97 ASN A CA 1
ATOM 724 C C . ASN A 1 97 ? 17.023 3.590 -17.263 1.00 91.69 97 ASN A C 1
ATOM 726 O O . ASN A 1 97 ? 16.068 4.363 -17.250 1.00 91.69 97 ASN A O 1
ATOM 730 N N . THR A 1 98 ? 16.873 2.287 -17.008 1.00 92.88 98 THR A N 1
ATOM 731 C CA . THR A 1 98 ? 15.575 1.671 -16.717 1.00 92.88 98 THR A CA 1
ATOM 732 C C . THR A 1 98 ? 14.905 2.315 -15.504 1.00 92.88 98 THR A C 1
ATOM 734 O O . THR A 1 98 ? 15.531 2.510 -14.459 1.00 92.88 98 THR A O 1
ATOM 737 N N . THR A 1 99 ? 13.606 2.581 -15.613 1.00 94.69 99 THR A N 1
ATOM 738 C CA . THR A 1 99 ? 12.747 3.000 -14.498 1.00 94.69 99 THR A CA 1
ATOM 739 C C . THR A 1 99 ? 11.625 1.992 -14.281 1.00 94.69 99 THR A C 1
ATOM 741 O O . THR A 1 99 ? 11.347 1.153 -15.144 1.00 94.69 99 THR A O 1
ATOM 744 N N . ALA A 1 100 ? 10.992 2.036 -13.110 1.00 95.38 100 ALA A N 1
ATOM 745 C CA . ALA A 1 100 ? 9.879 1.156 -12.800 1.00 95.38 100 ALA A CA 1
ATOM 746 C C . ALA A 1 100 ? 8.955 1.759 -11.745 1.00 95.38 100 ALA A C 1
ATOM 748 O O . ALA A 1 100 ? 9.430 2.385 -10.797 1.00 95.38 100 ALA A O 1
ATOM 749 N N . ASP A 1 101 ? 7.666 1.461 -11.884 1.00 97.00 101 ASP A N 1
ATOM 750 C CA . ASP A 1 101 ? 6.606 1.850 -10.957 1.00 97.00 101 ASP A CA 1
ATOM 751 C C . ASP A 1 101 ? 5.579 0.720 -10.837 1.00 97.00 101 ASP A C 1
ATOM 753 O O . ASP A 1 101 ? 5.377 -0.074 -11.766 1.00 97.00 101 ASP A O 1
ATOM 757 N N . TYR A 1 102 ? 4.897 0.637 -9.696 1.00 97.62 102 TYR A N 1
ATOM 758 C CA . TYR A 1 102 ? 3.697 -0.189 -9.607 1.00 97.62 102 TYR A CA 1
ATOM 759 C C . TYR A 1 102 ? 2.625 0.338 -10.567 1.00 97.62 102 TYR A C 1
ATOM 761 O O . TYR A 1 102 ? 2.536 1.535 -10.832 1.00 97.62 102 TYR A O 1
ATOM 769 N N . VAL A 1 103 ? 1.780 -0.558 -11.084 1.00 96.31 103 VAL A N 1
ATOM 770 C CA . VAL A 1 103 ? 0.692 -0.166 -12.005 1.00 96.31 103 VAL A CA 1
ATOM 771 C C . VAL A 1 103 ? -0.269 0.863 -11.407 1.00 96.31 103 VAL A C 1
ATOM 773 O O . VAL A 1 103 ? -0.851 1.660 -12.138 1.00 96.31 103 VAL A O 1
ATOM 776 N N . ASP A 1 104 ? -0.410 0.851 -10.084 1.00 96.88 104 ASP A N 1
ATOM 777 C CA . ASP A 1 104 ? -1.094 1.854 -9.283 1.00 96.88 104 ASP A CA 1
ATOM 778 C C . ASP A 1 104 ? -0.566 1.795 -7.837 1.00 96.88 104 ASP A C 1
ATOM 780 O O . ASP A 1 104 ? 0.196 0.896 -7.472 1.00 96.88 104 ASP A O 1
ATOM 784 N N . LYS A 1 105 ? -0.975 2.761 -7.011 1.00 96.62 105 LYS A N 1
ATOM 785 C CA . LYS A 1 105 ? -0.540 2.878 -5.612 1.00 96.62 105 LYS A CA 1
ATOM 786 C C . LYS A 1 105 ? -1.267 1.953 -4.627 1.00 96.62 105 LYS A C 1
ATOM 788 O O . LYS A 1 105 ? -0.834 1.844 -3.486 1.00 96.62 105 LYS A O 1
ATOM 793 N N . ASN A 1 106 ? -2.401 1.370 -5.007 1.00 97.06 106 ASN A N 1
ATOM 794 C CA . ASN A 1 106 ? -3.316 0.712 -4.077 1.00 97.06 106 ASN A CA 1
ATOM 795 C C . ASN A 1 106 ? -2.836 -0.696 -3.717 1.00 97.06 106 ASN A C 1
ATOM 797 O O . ASN A 1 106 ? -2.086 -1.318 -4.462 1.00 97.06 106 ASN A O 1
ATOM 801 N N . VAL A 1 107 ? -3.304 -1.239 -2.600 1.00 97.75 107 VAL A N 1
ATOM 802 C CA . VAL A 1 107 ? -3.030 -2.623 -2.193 1.00 97.75 107 VAL A CA 1
ATOM 803 C C . VAL A 1 107 ? -3.854 -3.599 -3.037 1.00 97.75 107 VAL A C 1
ATOM 805 O O . VAL A 1 107 ? -5.051 -3.400 -3.244 1.00 97.75 107 VAL A O 1
ATOM 808 N N . GLU A 1 108 ? -3.221 -4.680 -3.497 1.00 97.25 108 GLU A N 1
ATOM 809 C CA . GLU A 1 108 ? -3.916 -5.780 -4.174 1.00 97.25 108 GLU A CA 1
ATOM 810 C C . GLU A 1 108 ? -4.400 -6.811 -3.150 1.00 97.25 108 GLU A C 1
ATOM 812 O O . GLU A 1 108 ? -3.621 -7.276 -2.317 1.00 97.25 108 GLU A O 1
ATOM 817 N N . TRP A 1 109 ? -5.664 -7.221 -3.237 1.00 96.44 109 TRP A N 1
ATOM 818 C CA . TRP A 1 109 ? -6.242 -8.246 -2.364 1.00 96.44 109 TRP A CA 1
ATOM 819 C C . TRP A 1 109 ? -6.640 -9.462 -3.188 1.00 96.44 109 TRP A C 1
ATOM 821 O O . TRP A 1 109 ? -7.411 -9.346 -4.141 1.00 96.44 109 TRP A O 1
ATOM 831 N N . GLN A 1 110 ? -6.146 -10.642 -2.814 1.00 95.56 110 GLN A N 1
ATOM 832 C CA . GLN A 1 110 ? -6.489 -11.882 -3.507 1.00 95.56 110 GLN A CA 1
ATOM 833 C C . GLN A 1 110 ? -8.001 -12.120 -3.457 1.00 95.56 110 GLN A C 1
ATOM 835 O O . GLN A 1 110 ? -8.635 -11.989 -2.409 1.00 95.56 110 GLN A O 1
ATOM 840 N N . GLY A 1 111 ? -8.590 -12.433 -4.613 1.00 92.12 111 GLY A N 1
ATOM 841 C CA . GLY A 1 111 ? -10.039 -12.606 -4.748 1.00 92.12 111 GLY A CA 1
ATOM 842 C C . GLY A 1 111 ? -10.856 -11.343 -4.454 1.00 92.12 111 GLY A C 1
ATOM 843 O O . GLY A 1 111 ? -12.070 -11.432 -4.313 1.00 92.12 111 GLY A O 1
ATOM 844 N N . GLY A 1 112 ? -10.213 -10.177 -4.332 1.00 91.56 112 GLY A N 1
ATOM 845 C CA . GLY A 1 112 ? -10.880 -8.923 -4.009 1.00 91.56 112 GLY A CA 1
ATOM 846 C C . GLY A 1 112 ? -11.390 -8.821 -2.569 1.00 91.56 112 GLY A C 1
ATOM 847 O O . GLY A 1 112 ? -12.174 -7.912 -2.316 1.00 91.56 112 GLY A O 1
ATOM 848 N N . VAL A 1 113 ? -10.942 -9.676 -1.642 1.00 92.31 113 VAL A N 1
ATOM 849 C CA . VAL A 1 113 ? -11.428 -9.723 -0.249 1.00 92.31 113 VAL A CA 1
ATOM 850 C C . VAL A 1 113 ? -10.522 -8.913 0.677 1.00 92.31 113 VAL A C 1
ATOM 852 O O . VAL A 1 113 ? -9.367 -9.285 0.892 1.00 92.31 113 VAL A O 1
ATOM 855 N N . TRP A 1 114 ? -11.037 -7.826 1.254 1.00 93.38 114 TRP A N 1
ATOM 856 C CA . TRP A 1 114 ? -10.268 -6.958 2.151 1.00 93.38 114 TRP A CA 1
ATOM 857 C C . TRP A 1 114 ? -10.438 -7.330 3.629 1.00 93.38 114 TRP A C 1
ATOM 859 O O . TRP A 1 114 ? -9.437 -7.529 4.323 1.00 93.38 114 TRP A O 1
ATOM 869 N N . ASN A 1 115 ? -11.681 -7.467 4.108 1.00 91.62 115 ASN A N 1
ATOM 870 C CA . ASN A 1 115 ? -12.019 -7.898 5.471 1.00 91.62 115 ASN A CA 1
ATOM 871 C C . ASN A 1 115 ? -11.248 -7.136 6.573 1.00 91.62 115 ASN A C 1
ATOM 873 O O . ASN A 1 115 ? -10.447 -7.728 7.299 1.00 91.62 115 ASN A O 1
ATOM 877 N N . GLN A 1 116 ? -11.434 -5.815 6.682 1.00 90.88 116 GLN A N 1
ATOM 878 C CA . GLN A 1 116 ? -10.721 -4.961 7.658 1.00 90.88 116 GLN A CA 1
ATOM 879 C C . GLN A 1 116 ? -9.187 -4.988 7.509 1.00 90.88 116 GLN A C 1
ATOM 881 O O . GLN A 1 116 ? -8.438 -4.744 8.457 1.00 90.88 116 GLN A O 1
ATOM 886 N N . GLY A 1 117 ? -8.701 -5.342 6.321 1.00 92.12 117 GLY A N 1
ATOM 887 C CA . GLY A 1 117 ? -7.289 -5.554 6.022 1.00 92.12 117 GLY A CA 1
ATOM 888 C C . GLY A 1 117 ? -6.763 -6.928 6.435 1.00 92.12 117 GLY A C 1
ATOM 889 O O . GLY A 1 117 ? -5.559 -7.169 6.357 1.00 92.12 117 GLY A O 1
ATOM 890 N N . ARG A 1 118 ? -7.622 -7.855 6.867 1.00 92.69 118 ARG A N 1
ATOM 891 C CA . ARG A 1 118 ? -7.243 -9.225 7.256 1.00 92.69 118 ARG A CA 1
ATOM 892 C C . ARG A 1 118 ? -7.273 -10.221 6.094 1.00 92.69 118 ARG A C 1
ATOM 894 O O . ARG A 1 118 ? -6.962 -11.390 6.302 1.00 92.69 118 ARG A O 1
ATOM 901 N N . GLY A 1 119 ? -7.640 -9.780 4.891 1.00 93.88 119 GLY A N 1
ATOM 902 C CA . GLY A 1 119 ? -7.534 -10.580 3.675 1.00 93.88 119 GLY A CA 1
ATOM 903 C C . GLY A 1 119 ? -6.095 -10.991 3.334 1.00 93.88 119 GLY A C 1
ATOM 904 O O . GLY A 1 119 ? -5.121 -10.617 3.998 1.00 93.88 119 GLY A O 1
ATOM 905 N N . VAL A 1 120 ? -5.944 -11.759 2.256 1.00 96.62 120 VAL A N 1
ATOM 906 C CA . VAL A 1 120 ? -4.621 -12.122 1.738 1.00 96.62 120 VAL A CA 1
ATOM 907 C C . VAL A 1 120 ? -4.187 -11.073 0.722 1.00 96.62 120 VAL A C 1
ATOM 909 O O . VAL A 1 120 ? -4.848 -10.867 -0.293 1.00 96.62 120 VAL A O 1
ATOM 912 N N . VAL A 1 121 ? -3.060 -10.416 0.985 1.00 97.38 121 VAL A N 1
ATOM 913 C CA . VAL A 1 121 ? -2.474 -9.444 0.052 1.00 97.38 121 VAL A CA 1
ATOM 914 C C . VAL A 1 121 ? -1.902 -10.183 -1.160 1.00 97.38 121 VAL A C 1
ATOM 916 O O . VAL A 1 121 ? -1.095 -11.105 -1.000 1.00 97.38 121 VAL A O 1
ATOM 919 N N . GLY A 1 122 ? -2.332 -9.780 -2.353 1.00 96.69 122 GLY A N 1
ATOM 920 C CA . GLY A 1 122 ? -1.943 -10.356 -3.637 1.00 96.69 122 GLY A CA 1
ATOM 921 C C . GLY A 1 122 ? -0.706 -9.714 -4.261 1.00 96.69 122 GLY A C 1
ATOM 922 O O . GLY A 1 122 ? -0.170 -8.725 -3.759 1.00 96.69 122 GLY A O 1
ATOM 923 N N . ASP A 1 123 ? -0.274 -10.295 -5.379 1.00 96.50 123 ASP A N 1
ATOM 924 C CA . ASP A 1 123 ? 0.797 -9.737 -6.198 1.00 96.50 123 ASP A CA 1
ATOM 925 C C . ASP A 1 123 ? 0.286 -8.548 -7.007 1.00 96.50 123 ASP A C 1
ATOM 927 O O . ASP A 1 123 ? -0.740 -8.632 -7.682 1.00 96.50 123 ASP A O 1
ATOM 931 N N . LYS A 1 124 ? 1.062 -7.468 -7.016 1.00 95.50 124 LYS A N 1
ATOM 932 C CA . LYS A 1 124 ? 0.844 -6.305 -7.867 1.00 95.50 124 LYS A CA 1
ATOM 933 C C . LYS A 1 124 ? 1.818 -6.309 -9.034 1.00 95.50 124 LYS A C 1
ATOM 935 O O . LYS A 1 124 ? 2.987 -6.667 -8.899 1.00 95.50 124 LYS A O 1
ATOM 940 N N . ASN A 1 125 ? 1.326 -5.892 -10.192 1.00 95.50 125 ASN A N 1
ATOM 941 C CA . ASN A 1 125 ? 2.168 -5.721 -11.365 1.00 95.50 125 ASN A CA 1
ATOM 942 C C . ASN A 1 125 ? 3.088 -4.506 -11.188 1.00 95.50 125 ASN A C 1
ATOM 944 O O . ASN A 1 125 ? 2.656 -3.444 -10.735 1.00 95.50 125 ASN A O 1
ATOM 948 N N . VAL A 1 126 ? 4.337 -4.668 -11.608 1.00 96.06 126 VAL A N 1
ATOM 949 C CA . VAL A 1 126 ? 5.331 -3.599 -11.711 1.00 96.06 126 VAL A CA 1
ATOM 950 C C . VAL A 1 126 ? 5.628 -3.384 -13.183 1.00 96.06 126 VAL A C 1
ATOM 952 O O . VAL A 1 126 ? 6.005 -4.326 -13.879 1.00 96.06 126 VAL A O 1
ATOM 955 N N . LYS A 1 1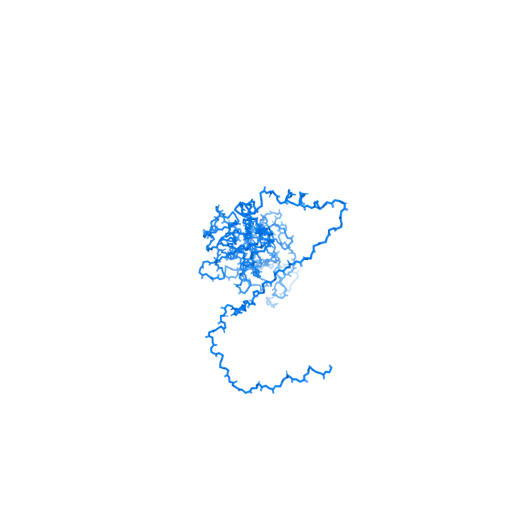27 ? 5.447 -2.161 -13.674 1.00 94.44 127 LYS A N 1
ATOM 956 C CA . LYS A 1 127 ? 5.744 -1.808 -15.059 1.00 94.44 127 LYS A CA 1
ATOM 957 C C . LYS A 1 127 ? 7.164 -1.266 -15.143 1.00 94.44 127 LYS A C 1
ATOM 959 O O . LYS A 1 127 ? 7.488 -0.298 -14.464 1.00 94.44 127 LYS A O 1
ATOM 964 N N . TYR A 1 128 ? 7.974 -1.859 -16.013 1.00 94.50 128 TYR A N 1
ATOM 965 C CA . TYR A 1 128 ? 9.333 -1.405 -16.284 1.00 94.50 128 TYR A CA 1
ATOM 966 C C . TYR A 1 128 ? 9.374 -0.637 -17.602 1.00 94.50 128 TYR A C 1
ATOM 968 O O . TYR A 1 128 ? 8.911 -1.123 -18.639 1.00 94.50 128 TYR A O 1
ATOM 976 N N . THR A 1 129 ? 9.963 0.553 -17.560 1.00 93.25 129 THR A N 1
ATOM 977 C CA . THR A 1 129 ? 10.352 1.308 -18.751 1.00 93.25 129 THR A CA 1
ATOM 978 C C . THR A 1 129 ? 11.839 1.078 -18.957 1.00 93.25 129 THR A C 1
ATOM 980 O O . THR A 1 129 ? 12.669 1.725 -18.324 1.00 93.25 129 THR A O 1
ATOM 983 N N . VAL A 1 130 ? 12.162 0.088 -19.786 1.00 91.94 130 VAL A N 1
ATOM 984 C CA . VAL A 1 130 ? 13.543 -0.273 -20.120 1.00 91.94 130 VAL A CA 1
ATOM 985 C C . VAL A 1 130 ? 14.125 0.730 -21.107 1.00 91.94 130 VAL A C 1
ATOM 987 O O . VAL A 1 130 ? 13.505 1.026 -22.128 1.00 91.94 130 VAL A O 1
ATOM 990 N N . ASP A 1 131 ? 15.306 1.253 -20.790 1.00 91.19 131 ASP A N 1
ATOM 991 C CA . ASP A 1 131 ? 15.968 2.286 -21.584 1.00 91.19 131 ASP A CA 1
ATOM 992 C C . ASP A 1 131 ? 17.495 2.161 -21.497 1.00 91.19 131 ASP A C 1
ATOM 994 O O . ASP A 1 131 ? 18.046 1.794 -20.452 1.00 91.19 131 ASP A O 1
ATOM 998 N N . LEU A 1 132 ? 18.168 2.485 -22.602 1.00 91.69 132 LEU A N 1
ATOM 999 C CA . LEU A 1 132 ? 19.624 2.537 -22.711 1.00 91.69 132 LEU A CA 1
ATOM 1000 C C . LEU A 1 132 ? 20.036 3.916 -23.216 1.00 91.69 132 LEU A C 1
ATOM 1002 O O . LEU A 1 132 ? 19.544 4.389 -24.239 1.00 91.69 132 LEU A O 1
ATOM 1006 N N . THR A 1 133 ? 20.992 4.534 -22.534 1.00 91.19 133 THR A N 1
ATOM 1007 C CA . THR A 1 133 ? 21.537 5.849 -22.886 1.00 91.19 133 THR A CA 1
ATOM 1008 C C . THR A 1 133 ? 23.034 5.761 -23.170 1.00 91.19 133 THR A C 1
ATOM 1010 O O . THR A 1 133 ? 23.674 4.761 -22.852 1.00 91.19 133 THR A O 1
ATOM 1013 N N . GLY A 1 134 ? 23.602 6.791 -23.800 1.00 90.94 134 GLY A N 1
ATOM 1014 C CA . GLY A 1 134 ? 25.017 6.838 -24.188 1.00 90.94 134 GLY A CA 1
ATOM 1015 C C . GLY A 1 134 ? 25.229 6.810 -25.704 1.00 90.94 134 GLY A C 1
ATOM 1016 O O . GLY A 1 134 ? 24.291 6.597 -26.474 1.00 90.94 134 GLY A O 1
ATOM 1017 N N . THR A 1 135 ? 26.462 7.077 -26.141 1.00 90.69 135 THR A N 1
ATOM 1018 C CA . THR A 1 135 ? 26.816 7.207 -27.567 1.00 90.69 135 THR A CA 1
ATOM 1019 C C . THR A 1 135 ? 26.611 5.917 -28.350 1.00 90.69 135 THR A C 1
ATOM 1021 O O . THR A 1 135 ? 26.239 5.965 -29.521 1.00 90.69 135 THR A O 1
ATOM 1024 N N . ASP A 1 136 ? 26.786 4.774 -27.689 1.00 89.81 136 ASP A N 1
ATOM 1025 C CA . ASP A 1 136 ? 26.785 3.461 -28.329 1.00 89.81 136 ASP A CA 1
ATOM 1026 C C . ASP A 1 136 ? 25.483 2.696 -28.054 1.00 89.81 136 ASP A C 1
ATOM 1028 O O . ASP A 1 136 ? 25.291 1.590 -28.559 1.00 89.81 136 ASP A O 1
ATOM 1032 N N . ALA A 1 137 ? 24.538 3.289 -27.310 1.00 90.00 137 ALA A N 1
ATOM 1033 C CA . ALA A 1 137 ? 23.253 2.666 -26.984 1.00 90.00 137 ALA A CA 1
ATOM 1034 C C . ALA A 1 137 ? 22.449 2.288 -28.241 1.00 90.00 137 ALA A C 1
ATOM 1036 O O . ALA A 1 137 ? 21.747 1.277 -28.262 1.00 90.00 137 ALA A O 1
ATOM 1037 N N . ALA A 1 138 ? 22.606 3.049 -29.331 1.00 90.25 138 ALA A N 1
ATOM 1038 C CA . ALA A 1 138 ? 21.950 2.782 -30.610 1.00 90.25 138 ALA A CA 1
ATOM 1039 C C . ALA A 1 138 ? 22.371 1.450 -31.262 1.00 90.25 138 ALA A C 1
ATOM 1041 O O . ALA A 1 138 ? 21.635 0.941 -32.115 1.00 90.25 138 ALA A O 1
ATOM 1042 N N . ASN A 1 139 ? 23.506 0.872 -30.850 1.00 89.19 139 ASN A N 1
ATOM 1043 C CA . ASN A 1 139 ? 23.991 -0.427 -31.324 1.00 89.19 139 ASN A CA 1
ATOM 1044 C C . ASN A 1 139 ? 23.180 -1.604 -30.767 1.00 89.19 139 ASN A C 1
ATOM 1046 O O . ASN A 1 139 ? 23.358 -2.738 -31.218 1.00 89.19 139 ASN A O 1
ATOM 1050 N N . TYR A 1 140 ? 22.279 -1.346 -29.819 1.00 90.00 140 TYR A N 1
ATOM 1051 C CA . TYR A 1 140 ? 21.524 -2.364 -29.111 1.00 90.00 140 TYR A CA 1
ATOM 1052 C C . TYR A 1 140 ? 20.016 -2.241 -29.364 1.00 90.00 140 TYR A C 1
ATOM 1054 O O . TYR A 1 140 ? 19.479 -1.171 -29.666 1.00 90.00 140 TYR A O 1
ATOM 1062 N N . GLU A 1 141 ? 19.327 -3.373 -29.275 1.00 91.88 141 GLU A N 1
ATOM 1063 C CA . GLU A 1 141 ? 17.872 -3.489 -29.350 1.00 91.88 141 GLU A CA 1
ATOM 1064 C C . GLU A 1 141 ? 17.387 -4.329 -28.169 1.00 91.88 141 GLU A C 1
ATOM 1066 O O . GLU A 1 141 ? 17.880 -5.433 -27.955 1.00 91.88 141 GLU A O 1
ATOM 1071 N N . ILE A 1 142 ? 16.410 -3.830 -27.415 1.00 91.81 142 ILE A N 1
ATOM 1072 C CA . ILE A 1 142 ? 15.816 -4.583 -26.309 1.00 91.81 142 ILE A CA 1
ATOM 1073 C C . ILE A 1 142 ? 14.615 -5.367 -26.842 1.00 91.81 142 ILE A C 1
ATOM 1075 O O . ILE A 1 142 ? 13.689 -4.799 -27.426 1.00 91.81 142 ILE A O 1
ATOM 1079 N N . VAL A 1 143 ? 14.629 -6.676 -26.624 1.00 91.75 143 VAL A N 1
ATOM 1080 C CA . VAL A 1 143 ? 13.583 -7.619 -27.019 1.00 91.75 143 VAL A CA 1
ATOM 1081 C C . VAL A 1 143 ? 13.159 -8.449 -25.817 1.00 91.75 143 VAL A C 1
ATOM 1083 O O . VAL A 1 143 ? 13.918 -8.627 -24.873 1.00 91.75 143 VAL A O 1
ATOM 1086 N N . HIS A 1 144 ? 11.949 -8.994 -25.855 1.00 90.25 144 HIS A N 1
ATOM 1087 C CA . HIS A 1 144 ? 11.517 -10.003 -24.891 1.00 90.25 144 HIS A CA 1
ATOM 1088 C C . HIS A 1 144 ? 12.270 -11.320 -25.100 1.00 90.25 144 HIS A C 1
ATOM 1090 O O . HIS A 1 144 ? 12.818 -11.571 -26.172 1.00 90.25 144 HIS A O 1
ATOM 1096 N N . ALA A 1 145 ? 12.212 -12.223 -24.118 1.00 86.06 145 ALA A N 1
ATOM 1097 C CA . ALA A 1 145 ? 12.823 -13.555 -24.220 1.00 86.06 145 ALA A CA 1
ATOM 1098 C C . ALA A 1 145 ? 12.342 -14.355 -25.450 1.00 86.06 145 ALA A C 1
ATOM 1100 O O . ALA A 1 145 ? 13.081 -15.141 -26.028 1.00 86.06 145 ALA A O 1
ATOM 1101 N N . ASN A 1 146 ? 11.121 -14.116 -25.929 1.00 86.31 146 ASN A N 1
ATOM 1102 C CA . ASN A 1 146 ? 10.610 -14.731 -27.158 1.00 86.31 146 ASN A CA 1
ATOM 1103 C C . ASN A 1 146 ? 11.069 -14.029 -28.460 1.00 86.31 146 ASN A C 1
ATOM 1105 O O . ASN A 1 146 ? 10.591 -14.376 -29.537 1.00 86.31 146 ASN A O 1
ATOM 1109 N N . GLY A 1 147 ? 11.961 -13.039 -28.377 1.00 86.19 147 GLY A N 1
ATOM 1110 C CA . GLY A 1 147 ? 12.495 -12.273 -29.507 1.00 86.19 147 GLY A CA 1
ATOM 1111 C C . GLY A 1 147 ? 11.577 -11.167 -30.040 1.00 86.19 147 GLY A C 1
ATOM 1112 O O . GLY A 1 147 ? 11.927 -10.525 -31.032 1.00 86.19 147 GLY A O 1
ATOM 1113 N N . THR A 1 148 ? 10.414 -10.939 -29.420 1.00 90.06 148 THR A N 1
ATOM 1114 C CA . THR A 1 148 ? 9.487 -9.868 -29.824 1.00 90.06 148 THR A CA 1
ATOM 1115 C C . THR A 1 148 ? 9.950 -8.499 -29.332 1.00 90.06 148 THR A C 1
ATOM 1117 O O . THR A 1 148 ? 10.599 -8.384 -28.294 1.00 90.06 148 THR A O 1
ATOM 1120 N N . ALA A 1 149 ? 9.599 -7.446 -30.069 1.00 89.50 149 ALA A N 1
ATOM 1121 C CA . ALA A 1 149 ? 9.960 -6.082 -29.702 1.00 89.50 149 ALA A CA 1
ATOM 1122 C C . ALA A 1 149 ? 9.251 -5.630 -28.415 1.00 89.50 149 ALA A C 1
ATOM 1124 O O . ALA A 1 149 ? 8.052 -5.877 -28.217 1.00 89.50 149 ALA A O 1
ATOM 1125 N N . VAL A 1 150 ? 9.986 -4.910 -27.568 1.00 91.38 150 VAL A N 1
ATOM 1126 C CA . VAL A 1 150 ? 9.413 -4.189 -26.429 1.00 91.38 150 VAL A CA 1
ATOM 1127 C C . VAL A 1 150 ? 8.764 -2.911 -26.947 1.00 91.38 150 VAL A C 1
ATOM 1129 O O . VAL A 1 150 ? 9.385 -2.121 -27.655 1.00 91.38 150 VAL A O 1
ATOM 1132 N N . THR A 1 151 ? 7.496 -2.701 -26.611 1.00 88.50 151 THR A N 1
ATOM 1133 C CA . THR A 1 151 ? 6.739 -1.511 -27.027 1.00 88.50 151 THR A CA 1
ATOM 1134 C C . THR A 1 151 ? 5.902 -0.988 -25.867 1.00 88.50 151 THR A C 1
ATOM 1136 O O . THR A 1 151 ? 5.748 -1.657 -24.848 1.00 88.50 151 THR A O 1
ATOM 1139 N N . ALA A 1 152 ? 5.300 0.193 -26.021 1.00 85.19 152 ALA A N 1
ATOM 1140 C CA . ALA A 1 152 ? 4.420 0.757 -24.997 1.00 85.19 152 ALA A CA 1
ATOM 1141 C C . ALA A 1 152 ? 3.216 -0.149 -24.656 1.00 85.19 152 ALA A C 1
ATOM 1143 O O . ALA A 1 152 ? 2.751 -0.140 -23.516 1.00 85.19 152 ALA A O 1
ATOM 1144 N N . THR A 1 153 ? 2.728 -0.930 -25.627 1.00 89.06 153 THR A N 1
ATOM 1145 C CA . THR A 1 153 ? 1.619 -1.887 -25.471 1.00 89.06 153 THR A CA 1
ATOM 1146 C C . THR A 1 153 ? 2.082 -3.301 -25.116 1.00 89.06 153 THR A C 1
ATOM 1148 O O . THR A 1 153 ? 1.258 -4.123 -24.729 1.00 89.06 153 THR A O 1
ATOM 1151 N N . ASN A 1 154 ? 3.387 -3.575 -25.202 1.00 89.88 154 ASN A N 1
ATOM 1152 C CA . ASN A 1 154 ? 4.018 -4.829 -24.797 1.00 89.88 154 ASN A CA 1
ATOM 1153 C C . ASN A 1 154 ? 5.265 -4.554 -23.924 1.00 89.88 154 ASN A C 1
ATOM 1155 O O . ASN A 1 154 ? 6.390 -4.840 -24.358 1.00 89.88 154 ASN A O 1
ATOM 1159 N N . PRO A 1 155 ? 5.098 -3.918 -22.744 1.00 91.19 155 PRO A N 1
ATOM 1160 C CA . PRO A 1 155 ? 6.208 -3.561 -21.867 1.00 91.19 155 PRO A CA 1
ATOM 1161 C C . PRO A 1 155 ? 6.706 -4.771 -21.068 1.00 91.19 155 PRO A C 1
ATOM 1163 O O . PRO A 1 155 ? 6.044 -5.806 -20.992 1.00 91.19 155 PRO A O 1
ATOM 1166 N N . TYR A 1 156 ? 7.844 -4.610 -20.394 1.00 92.19 156 TYR A N 1
ATOM 1167 C CA . TYR A 1 156 ? 8.241 -5.533 -19.336 1.00 92.19 156 TYR A CA 1
ATOM 1168 C C . TYR A 1 156 ? 7.359 -5.343 -18.101 1.00 92.19 156 TYR A C 1
ATOM 1170 O O . TYR A 1 156 ? 7.171 -4.224 -17.614 1.00 92.19 156 TYR A O 1
ATOM 1178 N N . VAL A 1 157 ? 6.827 -6.454 -17.591 1.00 92.06 157 VAL A N 1
ATOM 1179 C CA . VAL A 1 157 ? 5.998 -6.479 -16.386 1.00 92.06 157 VAL A CA 1
ATOM 1180 C C . VAL A 1 157 ? 6.597 -7.468 -15.399 1.00 92.06 157 VAL A C 1
ATOM 1182 O O . VAL A 1 157 ? 6.656 -8.663 -15.674 1.00 92.06 157 VAL A O 1
ATOM 1185 N N . GLY A 1 158 ? 7.033 -6.959 -14.251 1.00 92.50 158 GLY A N 1
ATOM 1186 C CA . GLY A 1 158 ? 7.424 -7.772 -13.106 1.00 92.50 158 GLY A CA 1
ATOM 1187 C C . GLY A 1 158 ? 6.290 -7.909 -12.095 1.00 92.50 158 GLY A C 1
ATOM 1188 O O . GLY A 1 158 ? 5.184 -7.379 -12.269 1.00 92.50 158 GLY A O 1
ATOM 1189 N N . LYS A 1 159 ? 6.582 -8.624 -11.012 1.00 92.88 159 LYS A N 1
ATOM 1190 C CA . LYS A 1 159 ? 5.674 -8.815 -9.880 1.00 92.88 159 LYS A CA 1
ATOM 1191 C C . LYS A 1 159 ? 6.263 -8.190 -8.625 1.00 92.88 159 LYS A C 1
ATOM 1193 O O . LYS A 1 159 ? 7.473 -8.174 -8.428 1.00 92.88 159 LYS A O 1
ATOM 1198 N N . GLY A 1 160 ? 5.387 -7.694 -7.772 1.00 95.88 160 GLY A N 1
ATOM 1199 C CA . GLY A 1 160 ? 5.740 -7.175 -6.467 1.00 95.88 160 GLY A CA 1
ATOM 1200 C C . GLY A 1 160 ? 4.542 -7.169 -5.533 1.00 95.88 160 GLY A C 1
ATOM 1201 O O . GLY A 1 160 ? 3.528 -7.810 -5.805 1.00 95.88 160 GLY A O 1
ATOM 1202 N N . LYS A 1 161 ? 4.644 -6.432 -4.431 1.00 97.44 161 LYS A N 1
ATOM 1203 C CA . LYS A 1 161 ? 3.631 -6.394 -3.380 1.00 97.44 161 LYS A CA 1
ATOM 1204 C C . LYS A 1 161 ? 3.615 -5.046 -2.675 1.00 97.44 161 LYS A C 1
ATOM 1206 O O . LYS A 1 161 ? 4.644 -4.582 -2.190 1.00 97.44 161 LYS A O 1
ATOM 1211 N N . ILE A 1 162 ? 2.429 -4.463 -2.543 1.00 98.44 162 ILE A N 1
ATOM 1212 C CA . ILE A 1 162 ? 2.196 -3.330 -1.644 1.00 98.44 162 ILE A CA 1
ATOM 1213 C C . ILE A 1 162 ? 1.439 -3.874 -0.436 1.00 98.44 162 ILE A C 1
ATOM 1215 O O . ILE A 1 162 ? 0.336 -4.394 -0.593 1.00 98.44 162 ILE A O 1
ATOM 1219 N N . THR A 1 163 ? 2.034 -3.822 0.753 1.00 98.00 163 THR A N 1
ATOM 1220 C CA . THR A 1 163 ? 1.355 -4.199 1.998 1.00 98.00 163 THR A CA 1
ATOM 1221 C C . THR A 1 163 ? 0.536 -3.025 2.523 1.00 98.00 163 THR A C 1
ATOM 1223 O O . THR A 1 163 ? 0.956 -1.878 2.364 1.00 98.00 163 THR A O 1
ATOM 1226 N N . PRO A 1 164 ? -0.628 -3.274 3.144 1.00 98.12 164 PRO A N 1
ATOM 1227 C CA . PRO A 1 164 ? -1.417 -2.203 3.733 1.00 98.12 164 PRO A CA 1
ATOM 1228 C C . PRO A 1 164 ? -0.662 -1.545 4.882 1.00 98.12 164 PRO A C 1
ATOM 1230 O O . PRO A 1 164 ? 0.108 -2.212 5.573 1.00 98.12 164 PRO A O 1
ATOM 1233 N N . LYS A 1 165 ? -0.937 -0.261 5.099 1.00 97.69 165 LYS A N 1
ATOM 1234 C CA . LYS A 1 165 ? -0.458 0.460 6.275 1.00 97.69 165 LYS A CA 1
ATOM 1235 C C . LYS A 1 165 ? -1.399 0.224 7.452 1.00 97.69 165 LYS A C 1
ATOM 1237 O O . LYS A 1 165 ? -2.619 0.195 7.280 1.00 97.69 165 LYS A O 1
ATOM 1242 N N . GLU A 1 166 ? -0.856 0.026 8.642 1.00 97.56 166 GLU A N 1
ATOM 1243 C CA . GLU A 1 166 ? -1.676 -0.279 9.814 1.00 97.56 166 GLU A CA 1
ATOM 1244 C C . GLU A 1 166 ? -2.254 0.988 10.454 1.00 97.56 166 GLU A C 1
ATOM 1246 O O . GLU A 1 166 ? -1.572 1.999 10.602 1.00 97.56 166 GLU A O 1
ATOM 1251 N N . ILE A 1 167 ? -3.529 0.916 10.835 1.00 97.56 167 ILE A N 1
ATOM 1252 C CA . ILE A 1 167 ? -4.205 1.880 11.701 1.00 97.56 167 ILE A CA 1
ATOM 1253 C C . ILE A 1 167 ? -4.559 1.128 12.979 1.00 97.56 167 ILE A C 1
ATOM 1255 O O . ILE A 1 167 ? -5.390 0.212 12.966 1.00 97.56 167 ILE A O 1
ATOM 1259 N N . VAL A 1 168 ? -3.902 1.506 14.072 1.00 97.75 168 VAL A N 1
ATOM 1260 C CA . VAL A 1 168 ? -4.126 0.907 15.387 1.00 97.75 168 VAL A CA 1
ATOM 1261 C C . VAL A 1 168 ? -5.382 1.511 15.999 1.00 97.75 168 VAL A C 1
ATOM 1263 O O . VAL A 1 168 ? -5.500 2.725 16.123 1.00 97.75 168 VAL A O 1
ATOM 1266 N N . LEU A 1 169 ? -6.323 0.654 16.376 1.00 98.00 169 LEU A N 1
ATOM 1267 C CA . LEU A 1 169 ? -7.538 1.005 17.089 1.00 98.00 169 LEU A CA 1
ATOM 1268 C C . LEU A 1 169 ? -7.297 0.776 18.575 1.00 98.00 169 LEU A C 1
ATOM 1270 O O . LEU A 1 169 ? -7.181 -0.367 19.015 1.00 98.00 169 LEU A O 1
ATOM 1274 N N . LYS A 1 170 ? -7.217 1.852 19.352 1.00 98.00 170 LYS A N 1
ATOM 1275 C CA . LYS A 1 170 ? -6.968 1.792 20.790 1.00 98.00 170 LYS A CA 1
ATOM 1276 C C . LYS A 1 170 ? -8.155 2.340 21.560 1.00 98.00 170 LYS A C 1
ATOM 1278 O O . LYS A 1 170 ? -8.464 3.522 21.452 1.00 98.00 170 LYS A O 1
ATOM 1283 N N . ALA A 1 171 ? -8.799 1.499 22.356 1.00 98.31 171 ALA A N 1
ATOM 1284 C CA . ALA A 1 171 ? -9.870 1.931 23.237 1.00 98.31 171 ALA A CA 1
ATOM 1285 C C . ALA A 1 171 ? -9.326 2.763 24.405 1.00 98.31 171 ALA A C 1
ATOM 1287 O O . ALA A 1 171 ? -8.249 2.485 24.941 1.00 98.31 171 ALA A O 1
ATOM 1288 N N . ASP A 1 172 ? -10.102 3.754 24.835 1.00 98.06 172 ASP A N 1
ATOM 1289 C CA . ASP A 1 172 ? -9.816 4.462 26.076 1.00 98.06 172 ASP A CA 1
ATOM 1290 C C . ASP A 1 172 ? -10.188 3.562 27.260 1.00 98.06 172 ASP A C 1
ATOM 1292 O O . ASP A 1 172 ? -11.290 2.995 27.278 1.00 98.06 172 ASP A O 1
ATOM 1296 N N . PRO A 1 173 ? -9.305 3.421 28.263 1.00 97.00 173 PRO A N 1
ATOM 1297 C CA . PRO A 1 173 ? -9.601 2.603 29.420 1.00 97.00 173 PRO A CA 1
ATOM 1298 C C . PRO A 1 173 ? -10.737 3.219 30.240 1.00 97.00 173 PRO A C 1
ATOM 1300 O O . PRO A 1 173 ? -10.813 4.434 30.431 1.00 97.00 173 PRO A O 1
ATOM 1303 N N . GLN A 1 174 ? -11.606 2.364 30.763 1.00 95.62 174 GLN A N 1
ATOM 1304 C CA . GLN A 1 174 ? -12.717 2.737 31.622 1.00 95.62 174 GLN A CA 1
ATOM 1305 C C . GLN A 1 174 ? -12.794 1.801 32.822 1.00 95.62 174 GLN A C 1
ATOM 1307 O O . GLN A 1 174 ? -12.676 0.583 32.698 1.00 95.62 174 GLN A O 1
ATOM 1312 N N . GLU A 1 175 ? -13.065 2.382 33.983 1.00 95.19 175 GLU A N 1
ATOM 1313 C CA . GLU A 1 175 ? -13.341 1.666 35.221 1.00 95.19 175 GLU A CA 1
ATOM 1314 C C . GLU A 1 175 ? -14.722 2.074 35.724 1.00 95.19 175 GLU A C 1
ATOM 1316 O O . GLU A 1 175 ? -15.049 3.261 35.754 1.00 95.19 175 GLU A O 1
ATOM 1321 N N . ARG A 1 176 ? -15.544 1.081 36.074 1.00 92.06 176 ARG A N 1
ATOM 1322 C CA . ARG A 1 176 ? -16.903 1.277 36.593 1.00 92.06 176 ARG A CA 1
ATOM 1323 C C . ARG A 1 176 ? -17.225 0.276 37.684 1.00 92.06 176 ARG A C 1
ATOM 1325 O O . ARG A 1 176 ? -16.652 -0.806 37.706 1.00 92.06 176 ARG A O 1
ATOM 1332 N N . TRP A 1 177 ? -18.208 0.570 38.527 1.00 89.88 177 TRP A N 1
ATOM 1333 C CA . TRP A 1 177 ? -18.708 -0.378 39.534 1.00 89.88 177 TRP A CA 1
ATOM 1334 C C . TRP A 1 177 ? -20.068 -0.969 39.148 1.00 89.88 177 TRP A C 1
ATOM 1336 O O . TRP A 1 177 ? -20.828 -0.372 38.387 1.00 89.88 177 TRP A O 1
ATOM 1346 N N . ILE A 1 178 ? -20.395 -2.158 39.676 1.00 88.31 178 ILE A N 1
ATOM 1347 C CA . ILE A 1 178 ? -21.632 -2.896 39.332 1.00 88.31 178 ILE A CA 1
ATOM 1348 C C . ILE A 1 178 ? -22.897 -2.036 39.488 1.00 88.31 178 ILE A C 1
ATOM 1350 O O . ILE A 1 178 ? -23.806 -2.129 38.664 1.00 88.31 178 ILE A O 1
ATOM 1354 N N . ASN A 1 179 ? -22.958 -1.195 40.522 1.00 84.56 179 ASN A N 1
ATOM 1355 C CA . ASN A 1 179 ? -24.091 -0.309 40.799 1.00 84.56 179 ASN A CA 1
ATOM 1356 C C . ASN A 1 179 ? -24.234 0.851 39.804 1.00 84.56 179 ASN A C 1
ATOM 1358 O O . ASN A 1 179 ? -25.306 1.443 39.724 1.00 84.56 179 ASN A O 1
ATOM 1362 N N . GLU A 1 180 ? -23.199 1.167 39.027 1.00 86.81 180 GLU A N 1
ATOM 1363 C CA . GLU A 1 180 ? -23.255 2.240 38.034 1.00 86.81 180 GLU A CA 1
ATOM 1364 C C . GLU A 1 180 ? -23.740 1.775 36.651 1.00 86.81 180 GLU A C 1
ATOM 1366 O O . GLU A 1 180 ? -23.972 2.598 35.757 1.00 86.81 180 GLU A O 1
ATOM 1371 N N . GLY A 1 181 ? -23.878 0.459 36.461 1.00 88.75 181 GLY A N 1
ATOM 1372 C CA . GLY A 1 181 ? -24.265 -0.139 35.190 1.00 88.75 181 GLY A CA 1
ATOM 1373 C C . GLY A 1 181 ? -23.126 -0.220 34.161 1.00 88.75 181 GLY A C 1
ATOM 1374 O O . GLY A 1 181 ? -21.991 0.196 34.392 1.00 88.75 181 GLY A O 1
ATOM 1375 N N . LEU A 1 182 ? -23.437 -0.777 32.985 1.00 91.94 182 LEU A N 1
ATOM 1376 C CA . LEU A 1 182 ? -22.489 -0.836 31.869 1.00 91.94 182 LEU A CA 1
ATOM 1377 C C . LEU A 1 182 ? -22.324 0.554 31.236 1.00 91.94 182 LEU A C 1
ATOM 1379 O O . LEU A 1 182 ? -23.264 1.356 31.274 1.00 91.94 182 LEU A O 1
ATOM 1383 N N . PRO A 1 183 ? -21.155 0.868 30.648 1.00 91.94 183 PRO A N 1
ATOM 1384 C CA . PRO A 1 183 ? -20.999 2.069 29.834 1.00 91.94 183 PRO A CA 1
ATOM 1385 C C . PRO A 1 183 ? -22.066 2.143 28.736 1.00 91.94 183 PRO A C 1
ATOM 1387 O O . PRO A 1 183 ? -22.357 1.155 28.062 1.00 91.94 183 PRO A O 1
ATOM 1390 N N . THR A 1 184 ? -22.643 3.326 28.537 1.00 91.12 184 THR A N 1
ATOM 1391 C CA . THR A 1 184 ? -23.591 3.583 27.438 1.00 91.12 184 THR A CA 1
ATOM 1392 C C . THR A 1 184 ? -22.882 3.829 26.107 1.00 91.12 184 THR A C 1
ATOM 1394 O O . THR A 1 184 ? -23.494 3.713 25.047 1.00 91.12 184 THR A O 1
ATOM 1397 N N . SER A 1 185 ? -21.591 4.163 26.152 1.00 93.81 185 SER A N 1
ATOM 1398 C CA . SER A 1 185 ? -20.725 4.349 24.992 1.00 93.81 185 SER A CA 1
ATOM 1399 C C . SER A 1 185 ? -19.272 4.049 25.358 1.00 93.81 185 SER A C 1
ATOM 1401 O O . SER A 1 185 ? -18.894 4.105 26.528 1.00 93.81 185 SER A O 1
ATOM 1403 N N . TYR A 1 186 ? -18.476 3.739 24.341 1.00 96.56 186 TYR A N 1
ATOM 1404 C CA . TYR A 1 186 ? -17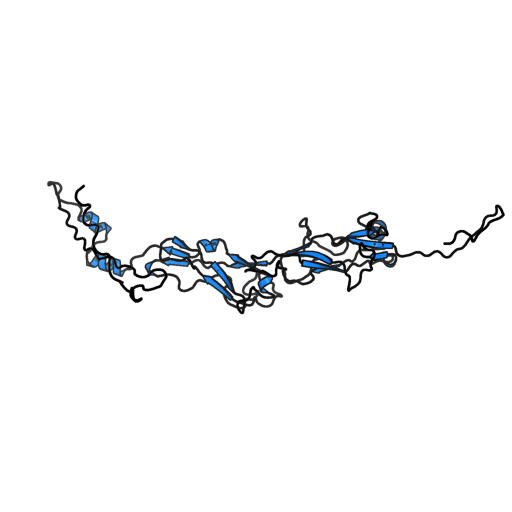.043 3.494 24.444 1.00 96.56 186 TYR A CA 1
ATOM 1405 C C . TYR A 1 186 ? -16.328 4.473 23.529 1.00 96.56 186 TYR A C 1
ATOM 1407 O O . TYR A 1 186 ? -16.849 4.787 22.459 1.00 96.56 186 TYR A O 1
ATOM 1415 N N . THR A 1 187 ? -15.153 4.932 23.936 1.00 97.25 187 THR A N 1
ATOM 1416 C CA . THR A 1 187 ? -14.317 5.852 23.164 1.00 97.25 187 THR A CA 1
ATOM 1417 C C . THR A 1 187 ? -12.958 5.222 22.893 1.00 97.25 187 THR A C 1
ATOM 1419 O O . THR A 1 187 ? -12.612 4.193 23.476 1.00 97.25 187 THR A O 1
ATOM 1422 N N . GLY A 1 188 ? -12.216 5.804 21.960 1.00 97.31 188 GLY A N 1
ATOM 1423 C CA . GLY A 1 188 ? -10.874 5.363 21.624 1.00 97.31 188 GLY A CA 1
ATOM 1424 C C . GLY A 1 188 ? -10.243 6.240 20.555 1.00 97.31 188 GLY A C 1
ATOM 1425 O O . GLY A 1 188 ? -10.877 7.144 20.009 1.00 97.31 188 GLY A O 1
ATOM 1426 N N . THR A 1 189 ? -8.988 5.947 20.243 1.00 96.69 189 THR A N 1
ATOM 1427 C CA . THR A 1 189 ? -8.198 6.644 19.236 1.00 96.69 189 THR A CA 1
ATOM 1428 C C . THR A 1 189 ? -7.725 5.650 18.173 1.00 96.69 189 THR A C 1
ATOM 1430 O O . THR A 1 189 ? -7.073 4.666 18.521 1.00 96.69 189 THR A O 1
ATOM 1433 N N . PRO A 1 190 ? -8.022 5.886 16.885 1.00 97.19 190 PRO A N 1
ATOM 1434 C CA . PRO A 1 190 ? -8.906 6.927 16.356 1.00 97.19 190 PRO A CA 1
ATOM 1435 C C . PRO A 1 190 ? -10.395 6.557 16.480 1.00 97.19 190 PRO A C 1
ATOM 1437 O O . PRO A 1 190 ? -10.733 5.382 16.599 1.00 97.19 190 PRO A O 1
ATOM 1440 N N . MET A 1 191 ? -11.292 7.548 16.423 1.00 96.81 191 MET A N 1
ATOM 1441 C CA . MET A 1 191 ? -12.754 7.380 16.470 1.00 96.81 191 MET A CA 1
ATOM 1442 C C . MET A 1 191 ? -13.440 8.486 15.665 1.00 96.81 191 MET A C 1
ATOM 1444 O O . MET A 1 191 ? -12.942 9.603 15.598 1.00 96.81 191 MET A O 1
ATOM 1448 N N . GLY A 1 192 ? -14.615 8.204 15.098 1.00 94.81 192 GLY A N 1
ATOM 1449 C CA . GLY A 1 192 ? -15.430 9.216 14.422 1.00 94.81 192 GLY A CA 1
ATOM 1450 C C . GLY A 1 192 ? -15.646 8.891 12.953 1.00 94.81 192 GLY A C 1
ATOM 1451 O O . GLY A 1 192 ? -15.664 7.718 12.587 1.00 94.81 192 GLY A O 1
ATOM 1452 N N . LYS A 1 193 ? -15.875 9.910 12.118 1.00 94.62 193 LYS A N 1
ATOM 1453 C CA . LYS A 1 193 ? -16.236 9.743 10.703 1.00 94.62 193 LYS A CA 1
ATOM 1454 C C . LYS A 1 193 ? -15.304 10.514 9.784 1.00 94.62 193 LYS A C 1
ATOM 1456 O O . LYS A 1 193 ? -14.943 11.630 10.124 1.00 94.62 193 LYS A O 1
ATOM 1461 N N . ASN A 1 194 ? -15.047 9.969 8.594 1.00 92.12 194 ASN A N 1
ATOM 1462 C CA . ASN A 1 194 ? -14.328 10.648 7.507 1.00 92.12 194 ASN A CA 1
ATOM 1463 C C . ASN A 1 194 ? -12.996 11.265 7.959 1.00 92.12 194 ASN A C 1
ATOM 1465 O O . ASN A 1 194 ? -12.733 12.441 7.717 1.00 92.12 194 ASN A O 1
ATOM 1469 N N . LEU A 1 195 ? -12.195 10.456 8.652 1.00 94.75 195 LEU A N 1
ATOM 1470 C CA . LEU A 1 195 ? -11.010 10.911 9.367 1.00 94.75 195 LEU A CA 1
ATOM 1471 C C . LEU A 1 195 ? -9.867 11.227 8.404 1.00 94.75 195 LEU A C 1
ATOM 1473 O O . LEU A 1 195 ? -9.563 10.457 7.498 1.00 94.75 195 LEU A O 1
ATOM 1477 N N . SER A 1 196 ? -9.220 12.361 8.603 1.00 95.44 196 SER A N 1
ATOM 1478 C CA . SER A 1 196 ? -8.096 12.840 7.801 1.00 95.44 196 SER A CA 1
ATOM 1479 C C . SER A 1 196 ? -6.743 12.492 8.430 1.00 95.44 196 SER A C 1
ATOM 1481 O O . SER A 1 196 ? -6.672 12.059 9.579 1.00 95.44 196 SER A O 1
ATOM 1483 N N . HIS A 1 197 ? -5.650 12.763 7.709 1.00 94.88 197 HIS A N 1
ATOM 1484 C CA . HIS A 1 197 ? -4.286 12.657 8.248 1.00 94.88 197 HIS A CA 1
ATOM 1485 C C . HIS A 1 197 ? -4.073 13.468 9.540 1.00 94.88 197 HIS A C 1
ATOM 1487 O O . HIS A 1 197 ? -3.297 13.068 10.401 1.00 94.88 197 HIS A O 1
ATOM 1493 N N . ASN A 1 198 ? -4.778 14.593 9.704 1.00 94.62 198 ASN A N 1
ATOM 1494 C CA . ASN A 1 198 ? -4.664 15.418 10.910 1.00 94.62 198 ASN A CA 1
ATOM 1495 C C . ASN A 1 198 ? -5.250 14.730 12.152 1.00 94.62 198 ASN A C 1
ATOM 1497 O O . ASN A 1 198 ? -4.845 15.039 13.268 1.00 94.62 198 ASN A O 1
ATOM 1501 N N . GLU A 1 199 ? -6.218 13.836 11.959 1.00 94.88 199 GLU A N 1
ATOM 1502 C CA . GLU A 1 199 ? -6.872 13.085 13.034 1.00 94.88 199 GLU A CA 1
ATOM 1503 C C . GLU A 1 199 ? -6.217 11.717 13.235 1.00 94.88 199 GLU A C 1
ATOM 1505 O O . GLU A 1 199 ? -6.158 11.218 14.355 1.00 94.88 199 GLU A O 1
ATOM 1510 N N . VAL A 1 200 ? -5.715 11.120 12.152 1.00 95.88 200 VAL A N 1
ATOM 1511 C CA . VAL A 1 200 ? -5.065 9.806 12.136 1.00 95.88 200 VAL A CA 1
ATOM 1512 C C . VAL A 1 200 ? -3.760 9.926 11.347 1.00 95.88 200 VAL A C 1
ATOM 1514 O O . VAL A 1 200 ? -3.778 9.799 10.118 1.00 95.88 200 VAL A O 1
ATOM 1517 N N . PRO A 1 201 ? -2.623 10.182 12.018 1.00 94.81 201 PRO A N 1
ATOM 1518 C CA . PRO A 1 201 ? -1.326 10.386 11.365 1.00 94.81 201 PRO A CA 1
ATOM 1519 C C . PRO A 1 201 ? -0.861 9.206 10.497 1.00 94.81 201 PRO A C 1
ATOM 1521 O O . PRO A 1 201 ? -0.023 9.363 9.606 1.00 94.81 201 PRO A O 1
ATOM 1524 N N . GLU A 1 202 ? -1.399 8.013 10.741 1.00 95.50 202 GLU A N 1
ATOM 1525 C CA . GLU A 1 202 ? -1.155 6.810 9.955 1.00 95.50 202 GLU A CA 1
ATOM 1526 C C . GLU A 1 202 ? -1.729 6.923 8.537 1.00 95.50 202 GLU A C 1
ATOM 1528 O O . GLU A 1 202 ? -1.141 6.363 7.608 1.00 95.50 202 GLU A O 1
ATOM 1533 N N . ILE A 1 203 ? -2.807 7.687 8.327 1.00 96.38 203 ILE A N 1
ATOM 1534 C CA . ILE A 1 203 ? -3.331 7.973 6.985 1.00 96.38 203 ILE A CA 1
ATOM 1535 C C . ILE A 1 203 ? -2.268 8.738 6.201 1.00 96.38 203 ILE A C 1
ATOM 1537 O O . ILE A 1 203 ? -1.613 9.631 6.724 1.00 96.38 203 ILE A O 1
ATOM 1541 N N . VAL A 1 204 ? -2.054 8.400 4.938 1.00 95.56 204 VAL A N 1
ATOM 1542 C CA . VAL A 1 204 ? -1.085 9.106 4.100 1.00 95.56 204 VAL A CA 1
ATOM 1543 C C . VAL A 1 204 ? -1.579 10.541 3.829 1.00 95.56 204 VAL A C 1
ATOM 1545 O O . VAL A 1 204 ? -2.722 10.707 3.413 1.00 95.56 204 VAL A O 1
ATOM 1548 N N . PRO A 1 205 ? -0.741 11.589 3.984 1.00 93.75 205 PRO A N 1
ATOM 1549 C CA . PRO A 1 205 ? -1.168 12.986 3.817 1.00 93.75 205 PRO A CA 1
ATOM 1550 C C . PRO A 1 205 ? -1.783 13.334 2.455 1.00 93.75 205 PRO A C 1
ATOM 1552 O O . PRO A 1 205 ? -2.576 14.265 2.358 1.00 93.75 205 PRO A O 1
ATOM 1555 N N . SER A 1 206 ? -1.381 12.628 1.396 1.00 90.62 206 SER A N 1
ATOM 1556 C CA . SER A 1 206 ? -1.876 12.837 0.031 1.00 90.62 206 SER A CA 1
ATOM 1557 C C . SER A 1 206 ? -3.195 12.119 -0.260 1.00 90.62 206 SER A C 1
ATOM 1559 O O . SER A 1 206 ? -3.782 12.346 -1.320 1.00 90.62 206 SER A O 1
ATOM 1561 N N . ASP A 1 207 ? -3.661 11.251 0.640 1.00 91.62 207 ASP A N 1
ATOM 1562 C CA . ASP A 1 207 ? -4.948 10.591 0.486 1.00 91.62 207 ASP A CA 1
ATOM 1563 C C . ASP A 1 207 ? -6.096 11.529 0.852 1.00 91.62 207 ASP A C 1
ATOM 1565 O O . ASP A 1 207 ? -5.996 12.408 1.710 1.00 91.62 207 ASP A O 1
ATOM 1569 N N . THR A 1 208 ? -7.240 11.301 0.213 1.00 91.38 208 THR A N 1
ATOM 1570 C CA . THR A 1 208 ? -8.503 11.833 0.719 1.00 91.38 208 THR A CA 1
ATOM 1571 C C . THR A 1 208 ? -8.787 11.248 2.105 1.00 91.38 208 THR A C 1
ATOM 1573 O O . THR A 1 208 ? -8.371 10.115 2.367 1.00 91.38 208 THR A O 1
ATOM 1576 N N . PRO A 1 209 ? -9.533 11.960 2.972 1.00 93.44 209 PRO A N 1
ATOM 1577 C CA . PRO A 1 209 ? -9.908 11.443 4.285 1.00 93.44 209 PRO A CA 1
ATOM 1578 C C . PRO A 1 209 ? -10.492 10.033 4.195 1.00 93.44 209 PRO A C 1
ATOM 1580 O O . PRO A 1 209 ? -11.244 9.754 3.261 1.00 93.44 209 PRO A O 1
ATOM 1583 N N . LEU A 1 210 ? -10.148 9.175 5.159 1.00 94.00 210 LEU A N 1
ATOM 1584 C CA . LEU A 1 210 ? -10.613 7.800 5.272 1.00 94.00 210 LEU A CA 1
ATOM 1585 C C . LEU A 1 210 ? -12.147 7.799 5.337 1.00 94.00 210 LEU A C 1
ATOM 1587 O O . LEU A 1 210 ? -12.712 8.129 6.385 1.00 94.00 210 LEU A O 1
ATOM 1591 N N . PRO A 1 211 ? -12.833 7.440 4.244 1.00 89.00 211 PRO A N 1
ATOM 1592 C CA . PRO A 1 211 ? -14.292 7.438 4.199 1.00 89.00 211 PRO A CA 1
ATOM 1593 C C . PRO A 1 211 ? -14.828 6.409 5.195 1.00 89.00 211 PRO A C 1
ATOM 1595 O O . PRO A 1 211 ? -14.260 5.335 5.325 1.00 89.00 211 PRO A O 1
ATOM 1598 N N . GLY A 1 212 ? -15.906 6.694 5.921 1.00 92.00 212 GLY A N 1
ATOM 1599 C CA . GLY A 1 212 ? -16.514 5.721 6.840 1.00 92.00 212 GLY A CA 1
ATOM 1600 C C . GLY A 1 212 ? -16.488 6.144 8.302 1.00 92.00 212 GLY A C 1
ATOM 1601 O O . GLY A 1 212 ? -16.484 7.333 8.615 1.00 92.00 212 GLY A O 1
ATOM 1602 N N . THR A 1 213 ? -16.605 5.178 9.212 1.00 94.06 213 THR A N 1
ATOM 1603 C CA . THR A 1 213 ? -16.751 5.420 10.655 1.00 94.06 213 THR A CA 1
ATOM 1604 C C . THR A 1 213 ? -15.930 4.432 11.469 1.00 94.06 213 THR A C 1
ATOM 1606 O O . THR A 1 213 ? -15.943 3.249 11.158 1.00 94.06 213 THR A O 1
ATOM 1609 N N . ILE A 1 214 ? -15.278 4.893 12.532 1.00 96.25 214 ILE A N 1
ATOM 1610 C CA . ILE A 1 214 ? -14.658 4.032 13.543 1.00 96.25 214 ILE A CA 1
ATOM 1611 C C . ILE A 1 214 ? -15.443 4.177 14.847 1.00 96.25 214 ILE A C 1
ATOM 1613 O O . ILE A 1 214 ? -15.604 5.293 15.348 1.00 96.25 214 ILE A O 1
ATOM 1617 N N . ASP A 1 215 ? -15.952 3.061 15.375 1.00 96.00 215 ASP A N 1
ATOM 1618 C CA . ASP A 1 215 ? -16.628 2.982 16.674 1.00 96.00 215 ASP A CA 1
ATOM 1619 C C . ASP A 1 215 ? -16.060 1.866 17.558 1.00 96.00 215 ASP A C 1
ATOM 1621 O O . ASP A 1 215 ? -15.520 0.885 17.057 1.00 96.00 215 ASP A O 1
ATOM 1625 N N . TYR A 1 216 ? -16.203 2.019 18.876 1.00 98.12 216 TYR A N 1
ATOM 1626 C CA . TYR A 1 216 ? -15.728 1.055 19.870 1.00 98.12 216 TYR A CA 1
ATOM 1627 C C . TYR A 1 216 ? -16.899 0.394 20.584 1.00 98.12 216 TYR A C 1
ATOM 1629 O O . TYR A 1 216 ? -17.922 1.034 20.854 1.00 98.12 216 TYR A O 1
ATOM 1637 N N . ARG A 1 217 ? -16.769 -0.903 20.879 1.00 96.94 217 ARG A N 1
ATOM 1638 C CA . ARG A 1 217 ? -17.801 -1.687 21.569 1.00 96.94 217 ARG A CA 1
ATOM 1639 C C . ARG A 1 217 ? -17.187 -2.775 22.437 1.00 96.94 217 ARG A C 1
ATOM 1641 O O . ARG A 1 217 ? -16.195 -3.390 22.065 1.00 96.94 217 ARG A O 1
ATOM 1648 N N . SER A 1 218 ? -17.862 -3.092 23.539 1.00 96.62 218 SER A N 1
ATOM 1649 C CA . SER A 1 218 ? -17.582 -4.287 24.338 1.00 96.62 218 SER A CA 1
ATOM 1650 C C . SER A 1 218 ? -18.770 -5.257 24.282 1.00 96.62 218 SER A C 1
ATOM 1652 O O . SER A 1 218 ? -19.632 -5.240 25.160 1.00 96.62 218 SER A O 1
ATOM 1654 N N . PRO A 1 219 ? -18.878 -6.099 23.236 1.00 92.31 219 PRO A N 1
ATOM 16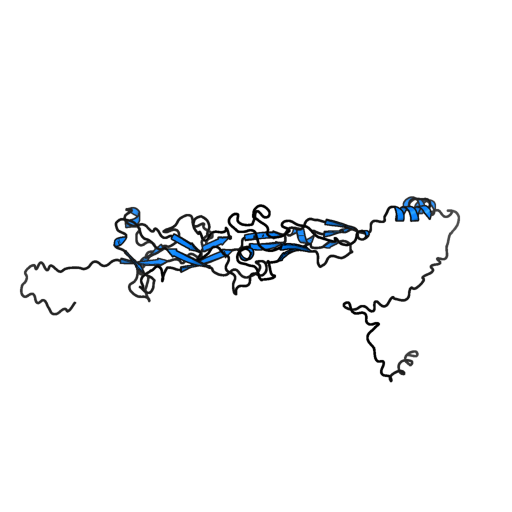55 C CA . PRO A 1 219 ? -20.042 -6.972 23.049 1.00 92.31 219 PRO A CA 1
ATOM 1656 C C . PRO A 1 219 ? -20.198 -8.024 24.157 1.00 92.31 219 PRO A C 1
ATOM 1658 O O . PRO A 1 219 ? -21.294 -8.529 24.379 1.00 92.31 219 PRO A O 1
ATOM 1661 N N . ASN A 1 220 ? -19.109 -8.344 24.860 1.00 93.12 220 ASN A N 1
ATOM 1662 C CA . ASN A 1 220 ? -19.081 -9.353 25.916 1.00 93.12 220 ASN A CA 1
ATOM 1663 C C . ASN A 1 220 ? -19.118 -8.756 27.333 1.00 93.12 220 ASN A C 1
ATOM 1665 O O . ASN A 1 220 ? -19.041 -9.522 28.296 1.00 93.12 220 ASN A O 1
ATOM 1669 N N . ALA A 1 221 ? -19.224 -7.428 27.476 1.00 93.25 221 ALA A N 1
ATOM 1670 C CA . ALA A 1 221 ? -19.301 -6.774 28.779 1.00 93.25 221 ALA A CA 1
ATOM 1671 C C . ALA A 1 221 ? -20.527 -7.230 29.576 1.00 93.25 221 ALA A C 1
ATOM 1673 O O . ALA A 1 221 ? -21.629 -7.379 29.044 1.00 93.25 221 ALA A O 1
ATOM 1674 N N . ARG A 1 222 ? -20.336 -7.450 30.879 1.00 93.38 222 ARG A N 1
ATOM 1675 C CA . ARG A 1 222 ? -21.385 -7.872 31.817 1.00 93.38 222 ARG A CA 1
ATOM 1676 C C . ARG A 1 222 ? -21.190 -7.164 33.153 1.00 93.38 222 ARG A C 1
ATOM 1678 O O . ARG A 1 222 ? -20.071 -6.812 33.508 1.00 93.38 222 ARG A O 1
ATOM 1685 N N . LEU A 1 223 ? -22.265 -7.013 33.928 1.00 92.38 223 LEU A N 1
ATOM 1686 C CA . LEU A 1 223 ? -22.213 -6.514 35.311 1.00 92.38 223 LEU A CA 1
ATOM 1687 C C . LEU A 1 223 ? -21.657 -7.579 36.260 1.00 92.38 223 LEU A C 1
ATOM 1689 O O . LEU A 1 223 ? -22.355 -8.138 37.102 1.00 92.38 223 LEU A O 1
ATOM 1693 N N . ARG A 1 224 ? -20.389 -7.913 36.062 1.00 90.94 224 ARG A N 1
ATOM 1694 C CA . ARG A 1 224 ? -19.644 -8.890 36.844 1.00 90.94 224 ARG A CA 1
ATOM 1695 C C . ARG A 1 224 ? -18.214 -8.402 36.954 1.00 90.94 224 ARG A C 1
ATOM 1697 O O . ARG A 1 224 ? -17.656 -7.968 35.951 1.00 90.94 224 ARG A O 1
ATOM 1704 N N . VAL A 1 225 ? -17.644 -8.547 38.148 1.00 93.62 225 VAL A N 1
ATOM 1705 C CA . VAL A 1 225 ? -16.269 -8.132 38.424 1.00 93.62 225 VAL A CA 1
ATOM 1706 C C . VAL A 1 225 ? -15.302 -8.757 37.425 1.00 93.62 225 VAL A C 1
ATOM 1708 O O . VAL A 1 225 ? -15.325 -9.976 37.238 1.00 93.62 225 VAL A O 1
ATOM 1711 N N . GLY A 1 226 ? -14.467 -7.931 36.801 1.00 93.88 226 GLY A N 1
ATOM 1712 C CA . GLY A 1 226 ? -13.448 -8.387 35.865 1.00 93.88 226 GLY A CA 1
ATOM 1713 C C . GLY A 1 226 ? -13.163 -7.408 34.736 1.00 93.88 226 GLY A C 1
ATOM 1714 O O . GLY A 1 226 ? -13.769 -6.342 34.634 1.00 93.88 226 GLY A O 1
ATOM 1715 N N . TYR A 1 227 ? -12.220 -7.813 33.891 1.00 97.19 227 TYR A N 1
ATOM 1716 C CA . TYR A 1 227 ? -11.829 -7.096 32.686 1.00 97.19 227 TYR A CA 1
ATOM 1717 C C . TYR A 1 227 ? -12.615 -7.589 31.473 1.00 97.19 227 TYR A C 1
ATOM 1719 O O . TYR A 1 227 ? -12.882 -8.786 31.333 1.00 97.19 227 TYR A O 1
ATOM 1727 N N . TYR A 1 228 ? -12.952 -6.660 30.589 1.00 97.56 228 TYR A N 1
ATOM 1728 C CA . TYR A 1 228 ? -13.655 -6.905 29.343 1.00 97.56 228 TYR A CA 1
ATOM 1729 C C . TYR A 1 228 ? -12.970 -6.163 28.204 1.00 97.56 228 TYR A C 1
ATOM 1731 O O . TYR A 1 228 ? -12.585 -4.999 28.342 1.00 97.56 228 TYR A O 1
ATOM 1739 N N . ALA A 1 229 ? -12.899 -6.836 27.057 1.00 97.69 229 ALA A N 1
ATOM 1740 C CA . ALA A 1 229 ? -12.315 -6.266 25.860 1.00 97.69 229 ALA A CA 1
ATOM 1741 C C . ALA A 1 229 ? -13.201 -5.156 25.279 1.00 97.69 229 ALA A C 1
ATOM 1743 O O . ALA A 1 229 ? -14.422 -5.327 25.187 1.00 97.69 229 ALA A O 1
ATOM 1744 N N . VAL A 1 230 ? -12.603 -4.047 24.853 1.00 98.38 230 VAL A N 1
ATOM 1745 C CA . VAL A 1 230 ? -13.279 -2.982 24.099 1.00 98.38 230 VAL A CA 1
ATOM 1746 C C . VAL A 1 230 ? -12.631 -2.904 22.724 1.00 98.38 230 VAL A C 1
ATOM 1748 O O . VAL A 1 230 ? -11.529 -2.391 22.588 1.00 98.38 230 VAL A O 1
ATOM 1751 N N . ASN A 1 231 ? -13.323 -3.403 21.703 1.00 97.25 231 ASN A N 1
ATOM 1752 C CA . ASN A 1 231 ? -12.757 -3.526 20.363 1.00 97.25 231 ASN A CA 1
ATOM 1753 C C . ASN A 1 231 ? -13.190 -2.355 19.491 1.00 97.25 231 ASN A C 1
ATOM 1755 O O . ASN A 1 231 ? -14.362 -1.956 19.516 1.00 97.25 231 ASN A O 1
ATOM 1759 N N . GLY A 1 232 ? -12.253 -1.844 18.701 1.00 96.94 232 GLY A N 1
ATOM 1760 C CA . GLY A 1 232 ? -12.546 -0.901 17.639 1.00 96.94 232 GLY A CA 1
ATOM 1761 C C . GLY A 1 232 ? -13.147 -1.606 16.426 1.00 96.94 232 GLY A C 1
ATOM 1762 O O . GLY A 1 232 ? -12.987 -2.798 16.185 1.00 96.94 232 GLY A O 1
ATOM 1763 N N . THR A 1 233 ? -13.910 -0.893 15.615 1.00 94.38 233 THR A N 1
ATOM 1764 C CA . THR A 1 233 ? -14.377 -1.425 14.337 1.00 94.38 233 THR A CA 1
ATOM 1765 C C . THR A 1 233 ? -14.476 -0.290 13.348 1.00 94.38 233 THR A C 1
ATOM 1767 O O . THR A 1 233 ? -15.203 0.676 13.564 1.00 94.38 233 THR A O 1
ATOM 1770 N N . TYR A 1 234 ? -13.768 -0.429 12.232 1.00 94.94 234 TYR A N 1
ATOM 1771 C CA . TYR A 1 234 ? -13.990 0.426 11.082 1.00 94.94 234 TYR A CA 1
ATOM 1772 C C . TYR A 1 234 ? -15.211 -0.058 10.290 1.00 94.94 234 TYR A C 1
ATOM 1774 O O . TYR A 1 234 ? -15.425 -1.251 10.089 1.00 94.94 234 TYR A O 1
ATOM 1782 N N . LYS A 1 235 ? -16.033 0.871 9.829 1.00 91.94 235 LYS A N 1
ATOM 1783 C CA . LYS A 1 235 ? -17.204 0.621 8.997 1.00 91.94 235 LYS A CA 1
ATOM 1784 C C . LYS A 1 235 ? -17.074 1.470 7.753 1.00 91.94 235 LYS A C 1
ATOM 1786 O O . LYS A 1 235 ? -17.155 2.699 7.832 1.00 91.94 235 LYS A O 1
ATOM 1791 N N . ALA A 1 236 ? -16.894 0.805 6.618 1.00 89.69 236 ALA A N 1
ATOM 1792 C CA . ALA A 1 236 ? -16.847 1.472 5.331 1.00 89.69 236 ALA A CA 1
ATOM 1793 C C . ALA A 1 236 ? -18.153 2.226 5.067 1.00 89.69 236 ALA A C 1
ATOM 1795 O O . ALA A 1 236 ? -19.249 1.807 5.469 1.00 89.69 236 ALA A O 1
ATOM 1796 N N . GLN A 1 237 ? -18.039 3.357 4.379 1.00 85.06 237 GLN A N 1
ATOM 1797 C CA . GLN A 1 237 ? -19.203 4.133 3.988 1.00 85.06 237 GLN A CA 1
ATOM 1798 C C . GLN A 1 237 ? -20.102 3.297 3.063 1.00 85.06 237 GLN A C 1
ATOM 1800 O O . GLN A 1 237 ? -19.647 2.742 2.072 1.00 85.06 237 GLN A O 1
ATOM 1805 N N . GLY A 1 238 ? -21.395 3.199 3.388 1.00 79.56 238 GLY A N 1
ATOM 1806 C CA . GLY A 1 238 ? -22.349 2.407 2.601 1.00 79.56 238 GLY A CA 1
ATOM 1807 C C . GLY A 1 238 ? -22.321 0.895 2.864 1.00 79.56 238 GLY A C 1
ATOM 1808 O O . GLY A 1 238 ? -23.051 0.170 2.196 1.00 79.56 238 GLY A O 1
ATOM 1809 N N . GLY A 1 239 ? -21.541 0.415 3.842 1.00 70.31 239 GLY A N 1
ATOM 1810 C CA . GLY A 1 239 ? -21.550 -0.992 4.266 1.00 70.31 239 GLY A CA 1
ATOM 1811 C C . GLY A 1 239 ? -20.871 -1.969 3.298 1.00 70.31 239 GLY A C 1
ATOM 1812 O O . GLY A 1 239 ? -21.128 -3.168 3.371 1.00 70.31 239 GLY A O 1
ATOM 1813 N N . THR A 1 240 ? -20.032 -1.473 2.387 1.00 73.12 240 THR A N 1
ATOM 1814 C CA . THR A 1 240 ? -19.251 -2.284 1.439 1.00 73.12 240 THR A CA 1
ATOM 1815 C C . THR A 1 240 ? -18.002 -2.898 2.092 1.00 73.12 240 THR A C 1
ATOM 1817 O O . THR A 1 240 ? -17.572 -2.458 3.158 1.00 73.12 240 THR A O 1
ATOM 1820 N N . ASP A 1 241 ? -17.383 -3.904 1.456 1.00 81.19 241 ASP A N 1
ATOM 1821 C CA . ASP A 1 241 ? -16.067 -4.450 1.857 1.00 81.19 241 ASP A CA 1
ATOM 1822 C C . ASP A 1 241 ? -14.931 -3.478 1.475 1.00 81.19 241 ASP A C 1
ATOM 1824 O O . ASP A 1 241 ? -14.147 -3.715 0.553 1.00 81.19 241 ASP A O 1
ATOM 1828 N N . GLY A 1 242 ? -14.902 -2.332 2.161 1.00 82.62 242 GLY A N 1
ATOM 1829 C CA . GLY A 1 242 ? -13.976 -1.231 1.905 1.00 82.62 242 GLY A CA 1
ATOM 1830 C C . GLY A 1 242 ? -14.230 -0.496 0.582 1.00 82.62 242 GLY A C 1
ATOM 1831 O O . GLY A 1 242 ? -15.116 -0.831 -0.206 1.00 82.62 242 GLY A O 1
ATOM 1832 N N . ASP A 1 243 ? -13.428 0.531 0.341 1.00 88.50 243 ASP A N 1
ATOM 1833 C CA . ASP A 1 243 ? -13.374 1.336 -0.882 1.00 88.50 243 ASP A CA 1
ATOM 1834 C C . ASP A 1 243 ? -11.916 1.543 -1.312 1.00 88.50 243 ASP A C 1
ATOM 1836 O O . ASP A 1 243 ? -10.994 0.937 -0.769 1.00 88.50 243 ASP A O 1
ATOM 1840 N N . THR A 1 244 ? -11.686 2.390 -2.313 1.00 89.25 244 THR A N 1
ATOM 1841 C CA . THR A 1 244 ? -10.348 2.618 -2.871 1.00 89.25 244 THR A CA 1
ATOM 1842 C C . THR A 1 244 ? -9.333 3.146 -1.859 1.00 89.25 244 THR A C 1
ATOM 1844 O O . THR A 1 244 ? -8.143 2.955 -2.077 1.00 89.25 244 THR A O 1
ATOM 1847 N N . VAL A 1 245 ? -9.770 3.811 -0.784 1.00 93.25 245 VAL A N 1
ATOM 1848 C CA . VAL A 1 245 ? -8.880 4.375 0.239 1.00 93.25 245 VAL A CA 1
ATOM 1849 C C . VAL A 1 245 ? -8.704 3.384 1.379 1.00 93.25 245 VAL A C 1
ATOM 1851 O O . VAL A 1 245 ? -7.581 3.001 1.692 1.00 93.25 245 VAL A O 1
ATOM 1854 N N . SER A 1 246 ? -9.802 2.923 1.981 1.00 93.88 246 SER A N 1
ATOM 1855 C CA . SER A 1 246 ? -9.756 2.048 3.163 1.00 93.88 246 SER A CA 1
ATOM 1856 C C . SER A 1 246 ? -9.076 0.709 2.898 1.00 93.88 246 SER A C 1
ATOM 1858 O O . SER A 1 246 ? -8.403 0.176 3.780 1.00 93.88 246 SER A O 1
ATOM 1860 N N . ARG A 1 247 ? -9.146 0.206 1.661 1.00 95.25 247 ARG A N 1
ATOM 1861 C CA . ARG A 1 247 ? -8.464 -1.031 1.259 1.00 95.25 247 ARG A CA 1
ATOM 1862 C C . ARG A 1 247 ? -6.941 -0.935 1.257 1.00 95.25 247 ARG A C 1
ATOM 1864 O O . ARG A 1 247 ? -6.284 -1.972 1.197 1.00 95.25 247 ARG A O 1
ATOM 1871 N N . ASN A 1 248 ? -6.378 0.266 1.361 1.00 97.19 248 ASN A N 1
ATOM 1872 C CA . ASN A 1 248 ? -4.938 0.466 1.509 1.00 97.19 248 ASN A CA 1
ATOM 1873 C C . ASN A 1 248 ? -4.464 0.380 2.966 1.00 97.19 248 ASN A C 1
ATOM 1875 O O . ASN A 1 248 ? -3.260 0.402 3.225 1.00 97.19 248 ASN A O 1
ATOM 1879 N N . TYR A 1 249 ? -5.400 0.237 3.906 1.00 97.19 249 TYR A N 1
ATOM 1880 C CA . TYR A 1 249 ? -5.123 0.168 5.330 1.00 97.19 249 TYR A CA 1
ATOM 1881 C C . TYR A 1 249 ? -5.565 -1.166 5.933 1.00 97.19 249 TYR A C 1
ATOM 1883 O O . TYR A 1 249 ? -6.421 -1.885 5.402 1.00 97.19 249 TYR A O 1
ATOM 1891 N N . ARG A 1 250 ? -4.953 -1.499 7.068 1.00 97.19 250 ARG A N 1
ATOM 1892 C CA . ARG A 1 250 ? -5.330 -2.621 7.926 1.00 97.19 250 ARG A CA 1
ATOM 1893 C C . ARG A 1 250 ? -5.670 -2.094 9.309 1.00 97.19 250 ARG A C 1
ATOM 1895 O O . ARG A 1 250 ? -4.861 -1.408 9.920 1.00 97.19 250 ARG A O 1
ATOM 1902 N N . PHE A 1 251 ? -6.843 -2.464 9.808 1.00 96.75 251 PHE A N 1
ATOM 1903 C CA . PHE A 1 251 ? -7.291 -2.073 11.137 1.00 96.75 251 PHE A CA 1
ATOM 1904 C C . PHE A 1 251 ? -6.899 -3.150 12.147 1.00 96.75 251 PHE A C 1
ATOM 1906 O O . PHE A 1 251 ? -7.329 -4.305 12.040 1.00 96.75 251 PHE A O 1
ATOM 1913 N N . VAL A 1 252 ? -6.053 -2.775 13.102 1.00 97.31 252 VAL A N 1
ATOM 1914 C CA . VAL A 1 252 ? -5.510 -3.679 14.124 1.00 97.31 252 VAL A CA 1
ATOM 1915 C C . VAL A 1 252 ? -5.938 -3.211 15.509 1.00 97.31 252 VAL A C 1
ATOM 1917 O O . VAL A 1 252 ? -5.973 -2.016 15.767 1.00 97.31 252 VAL A O 1
ATOM 1920 N N . GLU A 1 253 ? -6.289 -4.140 16.394 1.00 97.50 253 GLU A N 1
ATOM 1921 C CA . GLU A 1 253 ? -6.602 -3.811 17.790 1.00 97.50 253 GLU A CA 1
ATOM 1922 C C . GLU A 1 253 ? -5.300 -3.589 18.567 1.00 97.50 253 GLU A C 1
ATOM 1924 O O . GLU A 1 253 ? -4.362 -4.379 18.432 1.00 97.50 253 GLU A O 1
ATOM 1929 N N . ASP A 1 254 ? -5.247 -2.550 19.401 1.00 98.06 254 ASP A N 1
ATOM 1930 C CA . ASP A 1 254 ? -4.193 -2.415 20.409 1.00 98.06 254 ASP A CA 1
ATOM 1931 C C . ASP A 1 254 ? -4.345 -3.548 21.449 1.00 98.06 254 ASP A C 1
ATOM 1933 O O . ASP A 1 254 ? -5.456 -3.776 21.931 1.00 98.06 254 ASP A O 1
ATOM 1937 N N . PRO A 1 255 ? -3.273 -4.263 21.840 1.00 97.69 255 PRO A N 1
ATOM 1938 C CA . PRO A 1 255 ? -3.349 -5.303 22.870 1.00 97.69 255 PRO A CA 1
ATOM 1939 C C . PRO A 1 255 ? -3.943 -4.839 24.211 1.00 97.69 255 PRO A C 1
ATOM 1941 O O . PRO A 1 255 ? -4.506 -5.646 24.946 1.00 97.69 255 PRO A O 1
ATOM 1944 N N . ALA A 1 256 ? -3.855 -3.546 24.542 1.00 97.69 256 ALA A N 1
ATOM 1945 C CA . ALA A 1 256 ? -4.478 -2.980 25.739 1.00 97.69 256 ALA A CA 1
ATOM 1946 C C . ALA A 1 256 ? -6.017 -3.055 25.714 1.00 97.69 256 ALA A C 1
ATOM 1948 O O . ALA A 1 256 ? -6.654 -2.970 26.768 1.00 97.69 256 ALA A O 1
ATOM 1949 N N . ASN A 1 257 ? -6.614 -3.250 24.534 1.00 98.06 257 ASN A N 1
ATOM 1950 C CA . ASN A 1 257 ? -8.058 -3.340 24.360 1.00 98.06 257 ASN A CA 1
ATOM 1951 C C . ASN A 1 257 ? -8.657 -4.523 25.119 1.00 98.06 257 ASN A C 1
ATOM 1953 O O . ASN A 1 257 ? -9.785 -4.393 25.587 1.00 98.06 257 ASN A O 1
ATOM 1957 N N . ASP A 1 258 ? -7.909 -5.616 25.321 1.00 97.50 258 ASP A N 1
ATOM 1958 C CA . ASP A 1 258 ? -8.357 -6.812 26.054 1.00 97.50 258 ASP A CA 1
ATOM 1959 C C . ASP A 1 258 ? -8.775 -6.509 27.503 1.00 97.50 258 ASP A C 1
ATOM 1961 O O . ASP A 1 258 ? -9.644 -7.183 28.063 1.00 97.50 258 ASP A O 1
ATOM 1965 N N . THR A 1 259 ? -8.186 -5.471 28.103 1.00 97.12 259 THR A N 1
ATOM 1966 C CA . THR A 1 259 ? -8.450 -5.042 29.484 1.00 97.12 259 THR A CA 1
ATOM 1967 C C . THR A 1 259 ? -8.985 -3.616 29.581 1.00 97.12 259 THR A C 1
ATOM 1969 O O . THR A 1 259 ? -8.961 -3.027 30.659 1.00 97.12 259 THR A O 1
ATOM 1972 N N . ALA A 1 260 ? -9.458 -3.040 28.474 1.00 97.44 260 ALA A N 1
ATOM 1973 C CA . ALA A 1 260 ? -9.852 -1.635 28.428 1.00 97.44 260 ALA A CA 1
ATOM 1974 C C . ALA A 1 260 ? -11.088 -1.308 29.281 1.00 97.44 260 ALA A C 1
ATOM 1976 O O . ALA A 1 260 ? -11.209 -0.179 29.734 1.00 97.44 260 ALA A O 1
ATOM 1977 N N . LEU A 1 261 ? -11.993 -2.254 29.551 1.00 97.88 261 LEU A N 1
ATOM 1978 C CA . LEU A 1 261 ? -13.087 -2.043 30.505 1.00 97.88 261 LEU A CA 1
ATOM 1979 C C . LEU A 1 261 ? -12.874 -2.892 31.756 1.00 97.88 261 LEU A C 1
ATOM 1981 O O . LEU A 1 261 ? -12.911 -4.118 31.679 1.00 97.88 261 LEU A O 1
ATOM 1985 N N . TYR A 1 262 ? -12.764 -2.255 32.917 1.00 97.12 262 TYR A N 1
ATOM 1986 C CA . TYR A 1 262 ? -12.831 -2.926 34.210 1.00 97.12 262 TYR A CA 1
ATOM 1987 C C . TYR A 1 262 ? 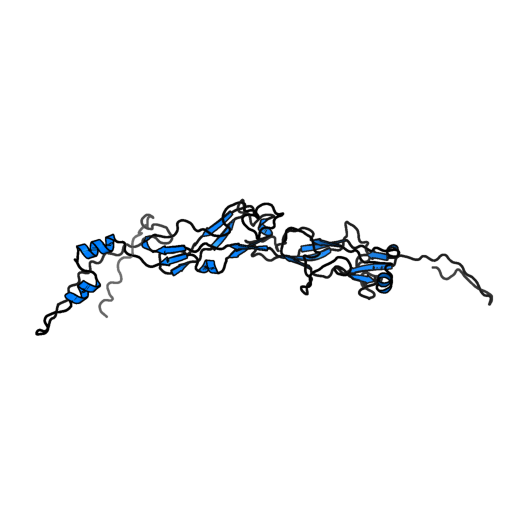-14.175 -2.663 34.895 1.00 97.12 262 TYR A C 1
ATOM 1989 O O . TYR A 1 262 ? -14.601 -1.518 35.048 1.00 97.12 262 TYR A O 1
ATOM 1997 N N . ILE A 1 263 ? -14.838 -3.737 35.324 1.00 95.19 263 ILE A N 1
ATOM 1998 C CA . ILE A 1 263 ? -15.999 -3.675 36.211 1.00 95.19 263 ILE A CA 1
ATOM 1999 C C . ILE A 1 263 ? -15.545 -4.095 37.609 1.00 95.19 263 ILE A C 1
ATOM 2001 O O . ILE A 1 263 ? -15.121 -5.230 37.816 1.00 95.19 263 ILE A O 1
ATOM 2005 N N . GLY A 1 264 ? -15.633 -3.181 38.567 1.00 89.56 264 GLY A N 1
ATOM 2006 C CA . GLY A 1 264 ? -15.358 -3.388 39.981 1.00 89.56 264 GLY A CA 1
ATOM 2007 C C . GLY A 1 264 ? -16.567 -3.929 40.756 1.00 89.56 264 GLY A C 1
ATOM 2008 O O . GLY A 1 264 ? -17.677 -4.022 40.223 1.00 89.56 264 GLY A O 1
ATOM 2009 N N . PRO A 1 265 ? -16.374 -4.315 42.030 1.00 88.06 265 PRO A N 1
ATOM 2010 C CA . PRO A 1 265 ? -17.439 -4.846 42.880 1.00 88.06 265 PRO A CA 1
ATOM 2011 C C . PRO A 1 265 ? -18.535 -3.809 43.152 1.00 88.06 265 PRO A C 1
ATOM 2013 O O . PRO A 1 265 ? -18.408 -2.634 42.833 1.00 88.06 265 PRO A O 1
ATOM 2016 N N . TYR A 1 266 ? -19.634 -4.238 43.765 1.00 80.75 266 TYR A N 1
ATOM 2017 C CA . TYR A 1 266 ? -20.629 -3.302 44.280 1.00 80.75 266 TYR A CA 1
ATOM 2018 C C . TYR A 1 266 ? -20.000 -2.432 45.379 1.00 80.75 266 TYR A C 1
ATOM 2020 O O . TYR A 1 266 ? -19.523 -2.977 46.377 1.00 80.75 266 TYR A O 1
ATOM 2028 N N . ILE A 1 267 ? -20.007 -1.106 45.211 1.00 73.94 267 ILE A N 1
ATOM 2029 C CA . ILE A 1 267 ? -19.688 -0.170 46.294 1.00 73.94 267 ILE A CA 1
ATOM 2030 C C . ILE A 1 267 ? -21.014 0.294 46.897 1.00 73.94 267 ILE A C 1
ATOM 2032 O O . ILE A 1 267 ? -21.778 0.974 46.208 1.00 73.94 267 ILE A O 1
ATOM 2036 N N . PRO A 1 268 ? -21.308 -0.059 48.160 1.00 67.81 268 PRO A N 1
ATOM 2037 C CA . PRO A 1 268 ? -22.490 0.448 48.828 1.00 67.81 268 PRO A CA 1
ATOM 2038 C C . PRO A 1 268 ? -22.429 1.968 48.934 1.00 67.81 268 PRO A C 1
ATOM 2040 O O . PRO A 1 268 ? -21.390 2.543 49.260 1.00 67.81 268 PRO A O 1
ATOM 2043 N N . ASP A 1 269 ? -23.548 2.613 48.650 1.00 65.00 269 ASP A N 1
ATOM 2044 C CA . ASP A 1 269 ? -23.695 4.052 48.763 1.00 65.00 269 ASP A CA 1
ATOM 2045 C C . ASP A 1 269 ? -23.753 4.505 50.231 1.00 65.00 269 ASP A C 1
ATOM 2047 O O . ASP A 1 269 ? -23.955 3.726 51.165 1.00 65.00 269 ASP A O 1
ATOM 2051 N N . TYR A 1 270 ? -23.564 5.809 50.447 1.00 56.59 270 TYR A N 1
ATOM 2052 C CA . TYR A 1 270 ? -23.655 6.421 51.775 1.00 56.59 270 TYR A CA 1
ATOM 2053 C C . TYR A 1 270 ? -24.989 6.100 52.475 1.00 56.59 270 TYR A C 1
ATOM 2055 O O . TYR A 1 270 ? -25.011 5.888 53.687 1.00 56.59 270 TYR A O 1
ATOM 2063 N N . GLU A 1 271 ? -26.091 6.010 51.723 1.00 54.81 271 GLU A N 1
ATOM 2064 C CA . GLU A 1 271 ? -27.409 5.670 52.268 1.00 54.81 271 GLU A CA 1
ATOM 2065 C C . GLU A 1 271 ? -27.493 4.207 52.747 1.00 54.81 271 GLU A C 1
ATOM 2067 O O . GLU A 1 271 ? -28.125 3.967 53.775 1.00 54.81 271 GLU A O 1
ATOM 2072 N N . TYR A 1 272 ? -26.790 3.245 52.128 1.00 59.25 272 TYR A N 1
ATOM 2073 C CA . TYR A 1 272 ? -26.649 1.884 52.673 1.00 59.25 272 TYR A CA 1
ATOM 2074 C C . TYR A 1 272 ? -25.966 1.885 54.050 1.00 59.25 272 TYR A C 1
ATOM 2076 O O . TYR A 1 272 ? -26.473 1.284 55.001 1.00 59.25 272 TYR A O 1
ATOM 2084 N N . TYR A 1 273 ? -24.857 2.616 54.205 1.00 54.34 273 TYR A N 1
ATOM 2085 C CA . TYR A 1 273 ? -24.174 2.737 55.502 1.00 54.34 273 TYR A CA 1
ATOM 2086 C C . TYR A 1 273 ? -25.005 3.510 56.533 1.00 54.34 273 TYR A C 1
ATOM 2088 O O . TYR A 1 273 ? -24.993 3.174 57.718 1.00 54.34 273 TYR A O 1
ATOM 2096 N N . LYS A 1 274 ? -25.771 4.514 56.102 1.00 48.94 274 LYS A N 1
ATOM 2097 C CA . LYS A 1 274 ? -26.686 5.285 56.952 1.00 48.94 274 LYS A CA 1
ATOM 2098 C C . LYS A 1 274 ? -27.887 4.461 57.418 1.00 48.94 274 LYS A C 1
ATOM 2100 O O . LYS A 1 274 ? -28.246 4.533 58.587 1.00 48.94 274 LYS A O 1
ATOM 2105 N N . ALA A 1 275 ? -28.479 3.638 56.555 1.00 57.25 275 ALA A N 1
ATOM 2106 C CA . ALA A 1 275 ? -29.542 2.711 56.936 1.00 57.25 275 ALA A CA 1
ATOM 2107 C C . ALA A 1 275 ? -29.029 1.660 57.932 1.00 57.25 275 ALA A C 1
ATOM 2109 O O . ALA A 1 275 ? -29.680 1.386 58.940 1.00 57.25 275 ALA A O 1
ATOM 2110 N N . MET A 1 276 ? -27.821 1.132 57.711 1.00 52.50 276 MET A N 1
ATOM 2111 C CA . MET A 1 276 ? -27.221 0.153 58.619 1.00 52.50 276 MET A CA 1
ATOM 2112 C C . MET A 1 276 ? -26.833 0.776 59.971 1.00 52.50 276 MET A C 1
ATOM 2114 O O . MET A 1 276 ? -27.026 0.145 61.008 1.00 52.50 276 MET A O 1
ATOM 2118 N N . THR A 1 277 ? -26.396 2.043 59.981 1.00 50.69 277 THR A N 1
ATOM 2119 C CA . THR A 1 277 ? -26.115 2.795 61.219 1.00 50.69 277 THR A CA 1
ATOM 2120 C C . THR A 1 277 ? -27.369 3.327 61.932 1.00 50.69 277 THR A C 1
ATOM 2122 O O . THR A 1 277 ? -27.358 3.553 63.142 1.00 50.69 277 THR A O 1
ATOM 2125 N N . GLN A 1 278 ? -28.489 3.505 61.222 1.00 49.88 278 GLN A N 1
ATOM 2126 C CA . GLN A 1 278 ? -29.782 3.843 61.831 1.00 49.88 278 GLN A CA 1
ATOM 2127 C C . GLN A 1 278 ? -30.440 2.637 62.509 1.00 49.88 278 GLN A C 1
ATOM 2129 O O . GLN A 1 278 ? -31.087 2.807 63.543 1.00 49.88 278 GLN A O 1
ATOM 2134 N N . VAL A 1 279 ? -30.250 1.427 61.972 1.00 50.34 279 VAL A N 1
ATOM 2135 C CA . VAL A 1 279 ? -30.674 0.178 62.630 1.00 50.34 279 VAL A CA 1
ATOM 2136 C C . VAL A 1 279 ? -29.703 -0.214 63.753 1.00 50.34 279 VAL A C 1
ATOM 2138 O O . VAL A 1 279 ? -30.114 -0.833 64.732 1.00 50.34 279 VAL A O 1
ATOM 2141 N N . SER A 1 280 ? -28.436 0.200 63.670 1.00 49.88 280 SER A N 1
ATOM 2142 C CA . SER A 1 280 ? -27.427 -0.069 64.691 1.00 49.88 280 SER A CA 1
ATOM 2143 C C . SER A 1 280 ? -26.473 1.116 64.850 1.00 49.88 280 SER A C 1
ATOM 2145 O O . SER A 1 280 ? -25.674 1.376 63.966 1.00 49.88 280 SER A O 1
ATOM 2147 N N . LYS A 1 281 ? -26.529 1.850 65.970 1.00 44.44 281 LYS A N 1
ATOM 2148 C CA . LYS A 1 281 ? -25.750 3.088 66.220 1.00 44.44 281 LYS A CA 1
ATOM 2149 C C . LYS A 1 281 ? -24.219 2.894 66.358 1.00 44.44 281 LYS A C 1
ATOM 2151 O O . LYS A 1 281 ? -23.589 3.624 67.115 1.00 44.44 281 LYS A O 1
ATOM 2156 N N . MET A 1 282 ? -23.615 1.918 65.687 1.00 45.97 282 MET A N 1
ATOM 2157 C CA . MET A 1 282 ? -22.185 1.605 65.750 1.00 45.97 282 MET A CA 1
ATOM 2158 C C . MET A 1 282 ? -21.660 1.208 64.371 1.00 45.97 282 MET A C 1
ATOM 2160 O O . MET A 1 282 ? -22.401 0.676 63.540 1.00 45.97 282 MET A O 1
ATOM 2164 N N . THR A 1 283 ? -20.373 1.456 64.128 1.00 50.06 283 THR A N 1
ATOM 2165 C CA . THR A 1 283 ? -19.696 0.929 62.937 1.00 50.06 283 THR A CA 1
ATOM 2166 C C . THR A 1 283 ? -19.680 -0.613 62.977 1.00 50.06 283 THR A C 1
ATOM 2168 O O . THR A 1 283 ? -19.727 -1.189 64.069 1.00 50.06 283 THR A O 1
ATOM 2171 N N . PRO A 1 284 ? -19.652 -1.321 61.826 1.00 48.53 284 PRO A N 1
ATOM 2172 C CA . PRO A 1 284 ? -19.695 -2.790 61.802 1.00 48.53 284 PRO A CA 1
ATOM 2173 C C . PRO A 1 284 ? -18.636 -3.457 62.696 1.00 48.53 284 PRO A C 1
ATOM 2175 O O . PRO A 1 284 ? -18.923 -4.466 63.341 1.00 48.53 284 PRO A O 1
ATOM 2178 N N . ASP A 1 285 ? -17.453 -2.846 62.786 1.00 49.47 285 ASP A N 1
ATOM 2179 C CA . ASP A 1 285 ? -16.330 -3.338 63.586 1.00 49.47 285 ASP A CA 1
ATOM 2180 C C . ASP A 1 285 ? -16.555 -3.137 65.098 1.00 49.47 285 ASP A C 1
ATOM 2182 O O . ASP A 1 285 ? -16.220 -4.014 65.896 1.00 49.47 285 ASP A O 1
ATOM 2186 N N . GLU A 1 286 ? -17.192 -2.034 65.507 1.00 47.03 286 GLU A N 1
ATOM 2187 C CA . GLU A 1 286 ? -17.547 -1.767 66.911 1.00 47.03 286 GLU A CA 1
ATOM 2188 C C . GLU A 1 286 ? -18.677 -2.680 67.410 1.00 47.03 286 GLU A C 1
ATOM 2190 O O . GLU A 1 286 ? -18.626 -3.177 68.538 1.00 47.03 286 GLU A O 1
ATOM 2195 N N . TYR A 1 287 ? -19.675 -2.971 66.567 1.00 49.19 287 TYR A N 1
ATOM 2196 C CA . TYR A 1 287 ? -20.822 -3.793 66.970 1.00 49.19 287 TYR A CA 1
ATOM 2197 C C . TYR A 1 287 ? -20.444 -5.256 67.245 1.00 49.19 287 TYR A C 1
ATOM 2199 O O . TYR A 1 287 ? -21.017 -5.894 68.135 1.00 49.19 287 TYR A O 1
ATOM 2207 N N . ALA A 1 288 ? -19.473 -5.788 66.496 1.00 46.97 288 ALA A N 1
ATOM 2208 C CA . ALA A 1 288 ? -18.951 -7.139 66.686 1.00 46.97 288 ALA A CA 1
ATOM 2209 C C . ALA A 1 288 ? -18.104 -7.266 67.965 1.00 46.97 288 ALA A C 1
ATOM 2211 O O . ALA A 1 288 ? -18.121 -8.319 68.603 1.00 46.97 288 ALA A O 1
ATOM 2212 N N . TYR A 1 289 ? -17.391 -6.204 68.357 1.00 47.59 289 TYR A N 1
ATOM 2213 C CA . TYR A 1 289 ? -16.487 -6.231 69.508 1.00 47.59 289 TYR A CA 1
ATOM 2214 C C . TYR A 1 289 ? -17.208 -6.072 70.854 1.00 47.59 289 TYR A C 1
ATOM 2216 O O . TYR A 1 289 ? -16.848 -6.759 71.810 1.00 47.59 289 TYR A O 1
ATOM 2224 N N . GLU A 1 290 ? -18.244 -5.231 70.946 1.00 47.78 290 GLU A N 1
ATOM 2225 C CA . GLU A 1 290 ? -18.955 -5.034 72.222 1.00 47.78 290 GLU A CA 1
ATOM 2226 C C . GLU A 1 290 ? -19.968 -6.144 72.547 1.00 47.78 290 GLU A C 1
ATOM 2228 O O . GLU A 1 290 ? -20.130 -6.511 73.711 1.00 47.78 290 GLU A O 1
ATOM 2233 N N . ASN A 1 291 ? -20.616 -6.750 71.546 1.00 52.56 291 ASN A N 1
ATOM 2234 C CA . ASN A 1 291 ? -21.690 -7.728 71.785 1.00 52.56 291 ASN A CA 1
ATOM 2235 C C . ASN A 1 291 ? -21.218 -9.193 71.857 1.00 52.56 291 ASN A C 1
ATOM 2237 O O . ASN A 1 291 ? -22.027 -10.091 72.095 1.00 52.56 291 ASN A O 1
ATOM 2241 N N . ALA A 1 292 ? -19.922 -9.460 71.665 1.00 49.97 292 ALA A N 1
ATOM 2242 C CA . ALA A 1 292 ? -19.360 -10.814 71.721 1.00 49.97 292 ALA A CA 1
ATOM 2243 C C . ALA A 1 292 ? -19.030 -11.298 73.149 1.00 49.97 292 ALA A C 1
ATOM 2245 O O . ALA A 1 292 ? -18.680 -12.462 73.347 1.00 49.97 292 ALA A O 1
ATOM 2246 N N . SER A 1 293 ? -19.142 -10.433 74.159 1.00 50.38 293 SER A N 1
ATOM 2247 C CA . SER A 1 293 ? -18.834 -10.777 75.548 1.00 50.38 293 SER A CA 1
ATOM 2248 C C . SER A 1 293 ? -20.095 -11.194 76.313 1.00 50.38 293 SER A C 1
ATOM 2250 O O . SER A 1 293 ? -20.701 -10.392 77.021 1.00 50.38 293 SER A O 1
ATOM 2252 N N . LEU A 1 294 ? -20.465 -12.471 76.219 1.00 56.72 294 LEU A N 1
ATOM 2253 C CA . LEU A 1 294 ? -21.337 -13.104 77.218 1.00 56.72 294 LEU A CA 1
ATOM 2254 C C . LEU A 1 294 ? -20.545 -13.278 78.534 1.00 56.72 294 LEU A C 1
ATOM 2256 O O . LEU A 1 294 ? -19.322 -13.432 78.495 1.00 56.72 294 LEU A O 1
ATOM 2260 N N . ASP A 1 295 ? -21.206 -13.184 79.696 1.00 53.09 295 ASP A N 1
ATOM 2261 C CA . ASP A 1 295 ? -20.527 -13.197 81.006 1.00 53.09 295 ASP A CA 1
ATOM 2262 C C . ASP A 1 295 ? -19.625 -14.442 81.171 1.00 53.09 295 ASP A C 1
ATOM 2264 O O . ASP A 1 295 ? -19.934 -15.545 80.741 1.00 53.09 295 ASP A O 1
ATOM 2268 N N . ARG A 1 296 ? -18.427 -14.273 81.733 1.00 53.03 296 ARG A N 1
ATOM 2269 C CA . ARG A 1 296 ? -17.396 -15.326 81.727 1.00 53.03 296 ARG A CA 1
ATOM 2270 C C . ARG A 1 296 ? -17.609 -16.412 82.780 1.00 53.03 296 ARG A C 1
ATOM 2272 O O . ARG A 1 296 ? -16.841 -17.370 82.816 1.00 53.03 296 ARG A O 1
ATOM 2279 N N . THR A 1 297 ? -18.599 -16.257 83.654 1.00 50.97 297 THR A N 1
ATOM 2280 C CA . THR A 1 297 ? -18.850 -17.184 84.767 1.00 50.97 297 THR A CA 1
ATOM 2281 C C . THR A 1 297 ? -19.897 -18.253 84.463 1.00 50.97 297 THR A C 1
ATOM 2283 O O . THR A 1 297 ? -20.035 -19.199 85.236 1.00 50.97 297 THR A O 1
ATOM 2286 N N . ASN A 1 298 ? -20.584 -18.159 83.321 1.00 48.38 298 ASN A N 1
ATOM 2287 C CA . ASN A 1 298 ? -21.668 -19.060 82.939 1.00 48.38 298 ASN A CA 1
ATOM 2288 C C . ASN A 1 298 ? -21.454 -19.656 81.538 1.00 48.38 298 ASN A C 1
ATOM 2290 O O . ASN A 1 298 ? -20.800 -19.069 80.678 1.00 48.38 298 ASN A O 1
ATOM 2294 N N . GLN A 1 299 ? -22.025 -20.838 81.288 1.00 50.94 299 GLN A N 1
ATOM 2295 C CA . GLN A 1 299 ? -22.076 -21.428 79.947 1.00 50.94 299 GLN A CA 1
ATOM 2296 C C . GLN A 1 299 ? -23.314 -20.914 79.210 1.00 50.94 299 GLN A C 1
ATOM 2298 O O . GLN A 1 299 ? -24.444 -21.178 79.620 1.00 50.94 299 GLN A O 1
ATOM 2303 N N . TYR A 1 300 ? -23.102 -20.202 78.104 1.00 55.16 300 TYR A N 1
ATOM 2304 C CA . TYR A 1 300 ? -24.184 -19.678 77.277 1.00 55.16 300 TYR A CA 1
ATOM 2305 C C . TYR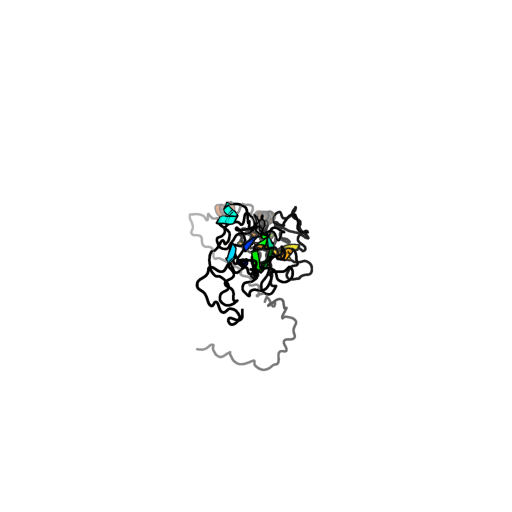 A 1 300 ? -24.406 -20.571 76.065 1.00 55.16 300 TYR A C 1
ATOM 2307 O O . TYR A 1 300 ? -23.483 -20.872 75.312 1.00 55.16 300 TYR A O 1
ATOM 2315 N N . SER A 1 301 ? -25.658 -20.957 75.849 1.00 52.22 301 SER A N 1
ATOM 2316 C CA . SER A 1 301 ? -26.108 -21.557 74.599 1.00 52.22 301 SER A CA 1
ATOM 2317 C C . SER A 1 301 ? -27.345 -20.807 74.117 1.00 52.22 301 SER A C 1
ATOM 2319 O O . SER A 1 301 ? -28.216 -20.443 74.908 1.00 52.22 301 SER A O 1
ATOM 2321 N N . ARG A 1 302 ? -27.422 -20.542 72.812 1.00 55.47 302 ARG A N 1
ATOM 2322 C CA . ARG A 1 302 ? -28.627 -20.020 72.163 1.00 55.47 302 ARG A CA 1
ATOM 2323 C C . ARG A 1 302 ? -29.072 -21.041 71.134 1.00 55.47 302 ARG A C 1
ATOM 2325 O O . ARG A 1 302 ? -28.262 -21.504 70.338 1.00 55.47 302 ARG A O 1
ATOM 2332 N N . LYS A 1 303 ? -30.361 -21.377 71.133 1.00 50.59 303 LYS A N 1
ATOM 2333 C CA . LYS A 1 303 ? -30.959 -22.180 70.066 1.00 50.59 303 LYS A CA 1
ATOM 2334 C C . LYS A 1 303 ? -31.094 -21.274 68.832 1.00 50.59 303 LYS A C 1
ATOM 2336 O O . LYS A 1 303 ? -31.823 -20.284 68.922 1.00 50.59 303 LYS A O 1
ATOM 2341 N N . PRO A 1 304 ? -30.377 -21.525 67.723 1.00 47.69 304 PRO A N 1
ATOM 2342 C CA . PRO A 1 304 ? -30.511 -20.698 66.534 1.00 47.69 304 PRO A CA 1
ATOM 2343 C C . PRO A 1 304 ? -31.927 -20.859 65.974 1.00 47.69 304 PRO A C 1
ATOM 2345 O O . PRO A 1 304 ? -32.394 -21.974 65.750 1.00 47.69 304 PRO A O 1
ATOM 2348 N N . THR A 1 305 ? -32.616 -19.742 65.771 1.00 46.59 305 THR A N 1
ATOM 2349 C CA . THR A 1 305 ? -33.885 -19.693 65.042 1.00 46.59 305 THR A CA 1
ATOM 2350 C C . THR A 1 305 ? -33.633 -18.930 63.754 1.00 46.59 305 THR A C 1
ATOM 2352 O O . THR A 1 305 ? -33.362 -17.732 63.794 1.00 46.59 305 THR A O 1
ATOM 2355 N N . ALA A 1 306 ? -33.689 -19.628 62.627 1.00 49.91 306 ALA A N 1
ATOM 2356 C CA . ALA A 1 306 ? -33.687 -19.026 61.305 1.00 49.91 306 ALA A CA 1
ATOM 2357 C C . ALA A 1 306 ? -35.089 -19.190 60.719 1.00 49.91 306 ALA A C 1
ATOM 2359 O O . ALA A 1 306 ? -35.642 -20.290 60.751 1.00 49.91 306 ALA A O 1
ATOM 2360 N N . GLN A 1 307 ? -35.658 -18.106 60.204 1.00 47.19 307 GLN A N 1
ATOM 2361 C CA . GLN A 1 307 ? -36.817 -18.173 59.329 1.00 47.19 307 GLN A CA 1
ATOM 2362 C C . GLN A 1 307 ? -36.288 -18.108 57.899 1.00 47.19 307 GLN A C 1
ATOM 2364 O O . GLN A 1 307 ? -35.639 -17.138 57.515 1.00 47.19 307 GLN A O 1
ATOM 2369 N N . VAL A 1 308 ? -36.502 -19.182 57.148 1.00 41.50 308 VAL A N 1
ATOM 2370 C CA . VAL A 1 308 ? -36.265 -19.212 55.707 1.00 41.50 308 VAL A CA 1
ATOM 2371 C C . VAL A 1 308 ? -37.634 -19.054 55.077 1.00 41.50 308 VAL A C 1
ATOM 2373 O O . VAL A 1 308 ? -38.454 -19.960 55.194 1.00 41.50 308 VAL A O 1
ATOM 2376 N N . ASP A 1 309 ? -37.882 -17.912 54.445 1.00 41.41 309 ASP A N 1
ATOM 2377 C CA . ASP A 1 309 ? -39.061 -17.721 53.607 1.00 41.41 309 ASP A CA 1
ATOM 2378 C C . ASP A 1 309 ? -38.680 -18.130 52.175 1.00 41.41 309 ASP A C 1
ATOM 2380 O O . ASP A 1 309 ? -37.965 -17.389 51.491 1.00 41.41 309 ASP A O 1
ATOM 2384 N N . PRO A 1 310 ? -39.075 -19.325 51.700 1.00 44.25 310 PRO A N 1
ATOM 2385 C CA . PRO A 1 310 ? -38.841 -19.701 50.318 1.00 44.25 310 PRO A CA 1
ATOM 2386 C C . PRO A 1 310 ? -39.717 -18.834 49.414 1.00 44.25 310 PRO A C 1
ATOM 2388 O O . PRO A 1 310 ? -40.939 -18.970 49.381 1.00 44.25 310 PRO A O 1
ATOM 2391 N N . VAL A 1 311 ? -39.084 -17.958 48.638 1.00 51.94 311 VAL A N 1
ATOM 2392 C CA . VAL A 1 311 ? -39.720 -17.391 47.449 1.00 51.94 311 VAL A CA 1
ATOM 2393 C C . VAL A 1 311 ? -39.794 -18.533 46.429 1.00 51.94 311 VAL A C 1
ATOM 2395 O O . VAL A 1 311 ? -38.745 -19.104 46.109 1.00 51.94 311 VAL A O 1
ATOM 2398 N N . PRO A 1 312 ? -40.986 -18.932 45.940 1.00 43.84 312 PRO A N 1
ATOM 2399 C CA . PRO A 1 312 ? -41.067 -19.931 44.881 1.00 43.84 312 PRO A CA 1
ATOM 2400 C C . PRO A 1 312 ? -40.239 -19.437 43.691 1.00 43.84 312 PRO A C 1
ATOM 2402 O O . PRO A 1 312 ? -40.186 -18.224 43.461 1.00 43.84 312 PRO A O 1
ATOM 2405 N N . PRO A 1 313 ? -39.568 -20.324 42.938 1.00 46.69 313 PRO A N 1
ATOM 2406 C CA . PRO A 1 313 ? -38.770 -19.876 41.813 1.00 46.69 313 PRO A CA 1
ATOM 2407 C C . PRO A 1 313 ? -39.669 -19.063 40.884 1.00 46.69 313 PRO A C 1
ATOM 2409 O O . PRO A 1 313 ? -40.692 -19.555 40.403 1.00 46.69 313 PRO A O 1
ATOM 2412 N N . ALA A 1 314 ? -39.282 -17.817 40.614 1.00 40.81 314 ALA A N 1
ATOM 2413 C CA . ALA A 1 314 ? -39.704 -17.184 39.384 1.00 40.81 314 ALA A CA 1
ATOM 2414 C C . ALA A 1 314 ? -39.131 -18.075 38.285 1.00 40.81 314 ALA A C 1
ATOM 2416 O O . ALA A 1 314 ? -37.926 -18.064 38.030 1.00 40.81 314 ALA A O 1
ATOM 2417 N N . ILE A 1 315 ? -39.970 -18.931 37.700 1.00 42.88 315 ILE A N 1
ATOM 2418 C CA . ILE A 1 315 ? -39.615 -19.592 36.457 1.00 42.88 315 ILE A CA 1
ATOM 2419 C C . ILE A 1 315 ? -39.291 -18.437 35.511 1.00 42.88 315 ILE A C 1
ATOM 2421 O O . ILE A 1 315 ? -40.171 -17.662 35.140 1.00 42.88 315 ILE A O 1
ATOM 2425 N N . ASN A 1 316 ? -38.014 -18.270 35.175 1.00 44.03 316 ASN A N 1
ATOM 2426 C CA . ASN A 1 316 ? -37.621 -17.436 34.054 1.00 44.03 316 ASN A CA 1
ATOM 2427 C C . ASN A 1 316 ? -38.130 -18.163 32.806 1.00 44.03 316 ASN A C 1
ATOM 2429 O O . ASN A 1 316 ? -37.422 -18.952 32.192 1.00 44.03 316 ASN A O 1
ATOM 2433 N N . VAL A 1 317 ? -39.393 -17.925 32.454 1.00 48.12 317 VAL A N 1
ATOM 2434 C CA . VAL A 1 317 ? -40.066 -18.408 31.234 1.00 48.12 317 VAL A CA 1
ATOM 2435 C C . VAL A 1 317 ? -39.587 -17.612 30.007 1.00 48.12 317 VAL A C 1
ATOM 2437 O O . VAL A 1 317 ? -40.347 -17.326 29.090 1.00 48.12 317 VAL A O 1
ATOM 2440 N N . VAL A 1 318 ? -38.307 -17.229 29.998 1.00 50.56 318 VAL A N 1
ATOM 2441 C CA . VAL A 1 318 ? -37.645 -16.564 28.877 1.00 50.56 318 VAL A CA 1
ATOM 2442 C C . VAL A 1 318 ? -36.405 -17.371 28.535 1.00 50.56 318 VAL A C 1
ATOM 2444 O O . VAL A 1 318 ? -35.411 -17.363 29.263 1.00 50.56 318 VAL A O 1
ATOM 2447 N N . LYS A 1 319 ? -36.479 -18.068 27.406 1.00 45.31 319 LYS A N 1
ATOM 2448 C CA . LYS A 1 319 ? -35.342 -18.710 26.753 1.00 45.31 319 LYS A CA 1
ATOM 2449 C C . LYS A 1 319 ? -35.172 -18.031 25.399 1.00 45.31 319 LYS A C 1
ATOM 2451 O O . LYS A 1 319 ? -36.149 -17.864 24.678 1.00 45.31 319 LYS A O 1
ATOM 2456 N N . ASP A 1 320 ? -33.959 -17.573 25.101 1.00 46.31 320 ASP A N 1
ATOM 2457 C CA . ASP A 1 320 ? -33.607 -16.925 23.828 1.00 46.31 320 ASP A CA 1
ATOM 2458 C C . ASP A 1 320 ? -34.515 -15.736 23.439 1.00 46.31 320 ASP A C 1
ATOM 2460 O O . ASP A 1 320 ? -34.823 -15.515 22.272 1.00 46.31 320 ASP A O 1
ATOM 2464 N N . GLY A 1 321 ? -34.950 -14.949 24.432 1.00 49.03 321 GLY A N 1
ATOM 2465 C CA . GLY A 1 321 ? -35.721 -13.718 24.213 1.00 49.03 321 GLY A CA 1
ATOM 2466 C C . GLY A 1 321 ? -37.207 -13.908 23.882 1.00 49.03 321 GLY A C 1
ATOM 2467 O O . GLY A 1 321 ? -37.869 -12.919 23.577 1.00 49.03 321 GLY A O 1
ATOM 2468 N N . VAL A 1 322 ? -37.747 -15.131 23.968 1.00 45.88 322 VAL A N 1
ATOM 2469 C CA . VAL A 1 322 ? -39.173 -15.425 23.731 1.00 45.88 322 VAL A CA 1
ATOM 2470 C C . VAL A 1 322 ? -39.882 -15.754 25.049 1.00 45.88 322 VAL A C 1
ATOM 2472 O O . VAL A 1 322 ? -39.428 -16.618 25.801 1.00 45.88 322 VAL A O 1
ATOM 2475 N N . ASP A 1 323 ? -41.000 -15.071 25.322 1.00 49.03 323 ASP A N 1
ATOM 2476 C CA . ASP A 1 323 ? -41.890 -15.357 26.455 1.00 49.03 323 ASP A CA 1
ATOM 2477 C C . ASP A 1 323 ? -42.806 -16.539 26.108 1.00 49.03 323 ASP A C 1
ATOM 2479 O O . ASP A 1 323 ? -43.706 -16.442 25.273 1.00 49.03 323 ASP A O 1
ATOM 2483 N N . ILE A 1 324 ? -42.566 -17.682 26.743 1.00 53.78 324 ILE A N 1
ATOM 2484 C CA . ILE A 1 324 ? -43.323 -18.927 26.524 1.00 53.78 324 ILE A CA 1
ATOM 2485 C C . ILE A 1 324 ? -44.652 -18.969 27.301 1.00 53.78 324 ILE A C 1
ATOM 2487 O O . ILE A 1 324 ? -45.328 -19.994 27.300 1.00 53.78 324 ILE A O 1
ATOM 2491 N N . ARG A 1 325 ? -45.073 -17.862 27.932 1.00 51.88 325 ARG A N 1
ATOM 2492 C CA . ARG A 1 325 ? -46.384 -17.746 28.600 1.00 51.88 325 ARG A CA 1
ATOM 2493 C C . ARG A 1 325 ? -47.571 -17.529 27.656 1.00 51.88 325 ARG A C 1
ATOM 2495 O O . ARG A 1 325 ? -48.703 -17.635 28.115 1.00 51.88 325 ARG A O 1
ATOM 2502 N N . GLN A 1 326 ? -47.337 -17.193 26.384 1.00 47.22 326 GLN A N 1
ATOM 2503 C CA . GLN A 1 326 ? -48.384 -16.694 25.476 1.00 47.22 326 GLN A CA 1
ATOM 2504 C C . GLN A 1 326 ? -48.552 -17.445 24.151 1.00 47.22 326 GLN A C 1
ATOM 2506 O O . GLN A 1 326 ? -49.338 -17.006 23.318 1.00 47.22 326 GLN A O 1
ATOM 2511 N N . ASN A 1 327 ? -47.884 -18.580 23.954 1.00 39.84 327 ASN A N 1
ATOM 2512 C CA . ASN A 1 327 ? -48.220 -19.453 22.833 1.00 39.84 327 ASN A CA 1
ATOM 2513 C C . ASN A 1 327 ? -49.063 -20.605 23.356 1.00 39.84 327 ASN A C 1
ATOM 2515 O O . ASN A 1 327 ? -48.633 -21.298 24.274 1.00 39.84 327 ASN A O 1
ATOM 2519 N N . ASP A 1 328 ? -50.249 -20.769 22.777 1.00 43.00 328 ASP A N 1
ATOM 2520 C CA . ASP A 1 328 ? -51.202 -21.844 23.031 1.00 43.00 328 ASP A CA 1
ATOM 2521 C C . ASP A 1 328 ? -50.502 -23.215 23.035 1.00 43.00 328 ASP A C 1
ATOM 2523 O O . ASP A 1 328 ? -50.354 -23.879 22.006 1.00 43.00 328 ASP A O 1
ATOM 2527 N N . ILE A 1 329 ? -50.052 -23.657 24.214 1.00 40.56 329 ILE A N 1
ATOM 2528 C CA . ILE A 1 329 ? -49.702 -25.053 24.454 1.00 40.56 329 ILE A CA 1
ATOM 2529 C C . ILE A 1 329 ? -51.044 -25.769 24.535 1.00 40.56 329 ILE A C 1
ATOM 2531 O O . ILE A 1 329 ? -51.655 -25.866 25.598 1.00 40.56 329 ILE A O 1
ATOM 2535 N N . ASN A 1 330 ? -51.526 -26.218 23.377 1.00 39.22 330 ASN A N 1
ATOM 2536 C CA . ASN A 1 330 ? -52.629 -27.159 23.279 1.00 39.22 330 ASN A CA 1
ATOM 2537 C C . ASN A 1 330 ? -52.235 -28.429 24.036 1.00 39.22 330 ASN A C 1
ATOM 2539 O O . ASN A 1 330 ? -51.530 -29.296 23.520 1.00 39.22 330 ASN A O 1
ATOM 2543 N N . VAL A 1 331 ? -52.690 -28.506 25.282 1.00 37.75 331 VAL A N 1
ATOM 2544 C CA . VAL A 1 331 ? -52.766 -29.736 26.057 1.00 37.75 331 VAL A CA 1
ATOM 2545 C C . VAL A 1 331 ? -53.808 -30.605 25.361 1.00 37.75 331 VAL A C 1
ATOM 2547 O O . VAL A 1 331 ? -55.009 -30.421 25.545 1.00 37.75 331 VAL A O 1
ATOM 2550 N N . LEU A 1 332 ? -53.343 -31.504 24.495 1.00 33.66 332 LEU A N 1
ATOM 2551 C CA . LEU A 1 332 ? -54.127 -32.664 24.106 1.00 33.66 332 LEU A CA 1
ATOM 2552 C C . LEU A 1 332 ? -53.914 -33.734 25.176 1.00 33.66 332 LEU A C 1
ATOM 2554 O O . LEU A 1 332 ? -52.790 -34.094 25.518 1.00 33.66 332 LEU A O 1
ATOM 2558 N N . ASP A 1 333 ? -55.054 -34.104 25.729 1.00 32.94 333 ASP A N 1
ATOM 2559 C CA . ASP A 1 333 ? -55.332 -35.025 26.813 1.00 32.94 333 ASP A CA 1
ATOM 2560 C C . ASP A 1 333 ? -54.761 -36.438 26.585 1.00 32.94 333 ASP A C 1
ATOM 2562 O O . ASP A 1 333 ? -54.485 -36.837 25.453 1.00 32.94 333 ASP A O 1
ATOM 2566 N N . ASP A 1 334 ? -54.705 -37.188 27.689 1.00 36.28 334 ASP A N 1
ATOM 2567 C CA . ASP A 1 334 ? -54.540 -38.646 27.789 1.00 36.28 334 ASP A CA 1
ATOM 2568 C C . ASP A 1 334 ? -53.110 -39.218 27.937 1.00 36.28 334 ASP A C 1
ATOM 2570 O O . ASP A 1 334 ? -52.628 -39.959 27.092 1.00 36.28 334 ASP A O 1
ATOM 2574 N N . THR A 1 335 ? -52.446 -38.916 29.064 1.00 33.16 335 THR A N 1
ATOM 2575 C CA . THR A 1 335 ? -51.677 -39.902 29.869 1.00 33.16 335 THR A CA 1
ATOM 2576 C C . THR A 1 335 ? -51.350 -39.315 31.251 1.00 33.16 335 THR A C 1
ATOM 2578 O O . THR A 1 335 ? -50.227 -38.891 31.531 1.00 33.16 335 THR A O 1
ATOM 2581 N N . VAL A 1 336 ? -52.344 -39.279 32.136 1.00 38.00 336 VAL A N 1
ATOM 2582 C CA . VAL A 1 336 ? -52.128 -39.304 33.592 1.00 38.00 336 VAL A CA 1
ATOM 2583 C C . VAL A 1 336 ? -52.383 -40.745 34.034 1.00 38.00 336 VAL A C 1
ATOM 2585 O O . VAL A 1 336 ? -53.260 -41.392 33.478 1.00 38.00 336 VAL A O 1
ATOM 2588 N N . TYR A 1 337 ? -51.630 -41.213 35.032 1.00 33.97 337 TYR A N 1
ATOM 2589 C CA . TYR A 1 337 ? -51.634 -42.556 35.641 1.00 33.97 337 TYR A CA 1
ATOM 2590 C C . TYR A 1 337 ? -50.622 -43.555 35.078 1.00 33.97 337 TYR A C 1
ATOM 2592 O O . TYR A 1 337 ? -50.985 -44.497 34.397 1.00 33.97 337 TYR A O 1
ATOM 2600 N N . THR A 1 338 ? -49.361 -43.388 35.476 1.00 35.75 338 THR A N 1
ATOM 2601 C CA . THR A 1 338 ? -48.535 -44.437 36.109 1.00 35.75 338 THR A CA 1
ATOM 2602 C C . THR A 1 338 ? -47.185 -43.811 36.439 1.00 35.75 338 THR A C 1
ATOM 2604 O O . THR A 1 338 ? -46.432 -43.520 35.523 1.00 35.75 338 THR A O 1
ATOM 2607 N N . ILE A 1 339 ? -46.944 -43.515 37.717 1.00 34.75 339 ILE A N 1
ATOM 2608 C CA . ILE A 1 339 ? -45.708 -43.704 38.512 1.00 34.75 339 ILE A CA 1
ATOM 2609 C C . ILE A 1 339 ? -46.084 -43.157 39.904 1.00 34.75 339 ILE A C 1
ATOM 2611 O O . ILE A 1 339 ? -45.653 -42.105 40.362 1.00 34.75 339 ILE A O 1
ATOM 2615 N N . VAL A 1 340 ? -47.028 -43.846 40.543 1.00 35.97 340 VAL A N 1
ATOM 2616 C CA . VAL A 1 340 ? -47.187 -43.857 42.001 1.00 35.97 340 VAL A CA 1
ATOM 2617 C C . VAL A 1 340 ? -47.269 -45.336 42.350 1.00 35.97 340 VAL A C 1
ATOM 2619 O O . VAL A 1 340 ? -48.340 -45.839 42.657 1.00 35.97 340 VAL A O 1
ATOM 2622 N N . ASP A 1 341 ? -46.161 -46.051 42.139 1.00 37.19 341 ASP A N 1
ATOM 2623 C CA . ASP A 1 341 ? -45.996 -47.423 42.643 1.00 37.19 341 ASP A CA 1
ATOM 2624 C C . ASP A 1 341 ? -44.525 -47.855 42.819 1.00 37.19 341 ASP A C 1
ATOM 2626 O O . ASP A 1 341 ? -44.214 -49.036 42.887 1.00 37.19 341 ASP A O 1
ATOM 2630 N N . GLU A 1 342 ? -43.594 -46.905 42.956 1.00 37.75 342 GLU A N 1
ATOM 2631 C CA . GLU A 1 342 ? -42.228 -47.188 43.432 1.00 37.75 342 GLU A CA 1
ATOM 2632 C C . GLU A 1 342 ? -41.928 -46.347 44.679 1.00 37.75 342 GLU A C 1
ATOM 2634 O O . GLU A 1 342 ? -40.954 -45.608 44.776 1.00 37.75 342 GLU A O 1
ATOM 2639 N N . VAL A 1 343 ? -42.826 -46.436 45.658 1.00 44.53 343 VAL A N 1
ATOM 2640 C CA . VAL A 1 343 ? -42.524 -46.108 47.056 1.00 44.53 343 VAL A CA 1
ATOM 2641 C C . VAL A 1 343 ? -42.953 -47.297 47.907 1.00 44.53 343 VAL A C 1
ATOM 2643 O O . VAL A 1 343 ? -43.799 -47.130 48.763 1.00 44.53 343 VAL A O 1
ATOM 2646 N N . PHE A 1 344 ? -42.437 -48.497 47.613 1.00 40.72 344 PHE A N 1
ATOM 2647 C CA . PHE A 1 344 ? -42.167 -49.596 48.560 1.00 40.72 344 PHE A CA 1
ATOM 2648 C C . PHE A 1 344 ? -41.299 -50.652 47.855 1.00 40.72 344 PHE A C 1
ATOM 2650 O O . PHE A 1 344 ? -41.794 -51.641 47.317 1.00 40.72 344 PHE A O 1
ATOM 2657 N N . GLY A 1 345 ? -39.991 -50.397 47.884 1.00 37.19 345 GLY A N 1
ATOM 2658 C CA . GLY A 1 345 ? -38.898 -51.291 47.507 1.00 37.19 345 GLY A CA 1
ATOM 2659 C C . GLY A 1 345 ? -37.596 -50.727 48.040 1.00 37.19 345 GLY A C 1
ATOM 2660 O O . GLY A 1 345 ? -37.100 -49.775 47.404 1.00 37.19 345 GLY A O 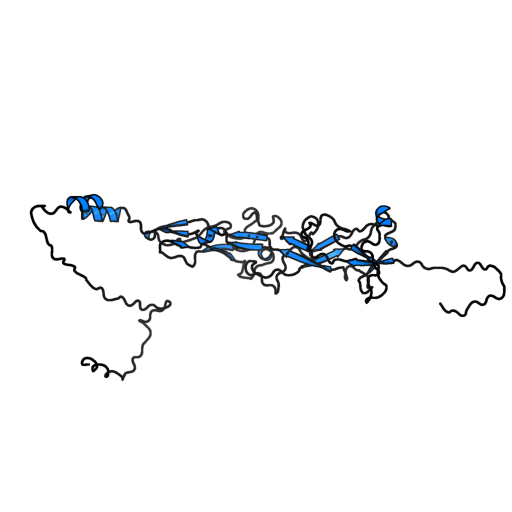1
#

Secondary structure (DSSP, 8-state):
--TTS----SS-----------PPEEEEEE----EEEE--S--B-TTT-B-TTS-B--SSGGGT-EEEEEEEETTEEE-S-S-TTHHHHHHTS-EE--EEEESSSSPPBGGG--TTTTS-B-PEEEEEE--EESTTGGGEEEB-TTSPBPBTTB-EEEEEEEEPEEEEEEEPPEEEEGGG-S-S-B-EES-EEEE-TTT-TTS-TTSPPEEEEEEEE-TT--SSSEEE--EEEEE-GGG-S--TTGGGEEEEE-GGGGGSEEEEPP---HHHHHHHHHHSSS-HHHHHHHTT---TTS------------PPP----EETTEETTSS---------------S--

Foldseek 3Di:
DDPPDDDDDDPDDDDDDDDDDQAAFEKEKDQAWAWEFAQQQFQAQAQTIATPVRHRRPAFFPSGIFIAGQPPALVCGGPDDRHPCPPCVVVQQKTKPKGKTWPTRAWAFVVPFCPLPPGDTDKTKMFMDTDMDHNCSVSHAYAHSRRHHADPVRTDIDIYGHRAFEQEWEWAADEEELVVDDDPFTDTQPFAAQAACVRGVSQNNPDGGQGFTKGWDFPPDDSDFDFTAIFIDTAHPPRDSHDRRSSSYHYHYDPCRRRRYGYDYDDDDPVVVVVVCVVPVDDPVVVCVPPPDDPPPDDDDDDDDDDDDDDDDPPPCDDPRDRPPPDPPPPDDDDDDDDPPPPPD

pLDDT: mean 79.01, std 20.34, range [32.94, 98.44]